Protein AF-A0A662X8X8-F1 (afdb_monomer_lite)

Radius of gyration: 19.02 Å; chains: 1; bounding box: 46×36×61 Å

Sequence (188 aa):
MVPRMSYLVSQTRDVVEYFRDAAPPMSAFQGSSIWFEANGRPLQWHLPFGLLRDLLCGYGPEADADLPWALTVHFRGFPSDVLLPCDNEMSVESYFMHSLKQATFLRMGSTKVVMALPEAQQTQIWTSITQSTCILASSSYREATRELQLDGGVDASALRHLPLRVHLDNVPAIQMPIAPLQDGASSK

Structure (mmCIF, N/CA/C/O backbone):
data_AF-A0A662X8X8-F1
#
_entry.id   AF-A0A662X8X8-F1
#
loop_
_atom_site.group_PDB
_atom_site.id
_atom_site.type_symbol
_atom_site.label_atom_id
_atom_site.label_alt_id
_atom_site.label_comp_id
_atom_site.label_asym_id
_atom_site.label_entity_id
_atom_site.label_seq_id
_atom_site.pdbx_PDB_ins_code
_atom_site.Cartn_x
_atom_site.Cartn_y
_atom_site.Cartn_z
_atom_site.occupancy
_atom_site.B_iso_or_equiv
_atom_site.auth_seq_id
_atom_site.auth_comp_id
_atom_site.auth_asym_id
_atom_site.auth_atom_id
_atom_site.pdbx_PDB_model_num
ATOM 1 N N . MET A 1 1 ? -9.649 12.241 4.559 1.00 73.94 1 MET A N 1
ATOM 2 C CA . MET A 1 1 ? -9.680 11.552 3.245 1.00 73.94 1 MET A CA 1
ATOM 3 C C . MET A 1 1 ? -8.320 10.912 3.027 1.00 73.94 1 MET A C 1
ATOM 5 O O . MET A 1 1 ? -7.334 11.577 3.311 1.00 73.94 1 MET A O 1
ATOM 9 N N . VAL A 1 2 ? -8.258 9.655 2.577 1.00 79.12 2 VAL A N 1
ATOM 10 C CA . VAL A 1 2 ? -6.995 8.901 2.447 1.00 79.12 2 VAL A CA 1
ATOM 11 C C . VAL A 1 2 ? -6.620 8.740 0.964 1.00 79.12 2 VAL A C 1
ATOM 13 O O . VAL A 1 2 ? -7.481 8.330 0.179 1.00 79.12 2 VAL A O 1
ATOM 16 N N . PRO A 1 3 ? -5.377 9.054 0.548 1.00 82.81 3 PRO A N 1
ATOM 17 C CA . PRO A 1 3 ? -4.922 8.835 -0.824 1.00 82.81 3 PRO A CA 1
ATOM 18 C C . PRO A 1 3 ? -4.935 7.352 -1.224 1.00 82.81 3 PRO A C 1
ATOM 20 O O . PRO A 1 3 ? -4.504 6.482 -0.477 1.00 82.81 3 PRO A O 1
ATOM 23 N N . ARG A 1 4 ? -5.351 7.037 -2.455 1.00 84.38 4 ARG A N 1
ATOM 24 C CA . ARG A 1 4 ? -5.386 5.643 -2.945 1.00 84.38 4 ARG A CA 1
ATOM 25 C C . ARG A 1 4 ? -3.999 4.991 -3.045 1.00 84.38 4 ARG A C 1
ATOM 27 O O . ARG A 1 4 ? -3.895 3.775 -2.936 1.00 84.38 4 ARG A O 1
ATOM 34 N N . MET A 1 5 ? -2.951 5.785 -3.259 1.00 83.19 5 MET A N 1
ATOM 35 C CA . MET A 1 5 ? -1.566 5.308 -3.393 1.00 83.19 5 MET A CA 1
ATOM 36 C C . MET A 1 5 ? -0.789 5.293 -2.068 1.00 83.19 5 MET A C 1
ATOM 38 O O . MET A 1 5 ? 0.375 4.909 -2.067 1.00 83.19 5 MET A O 1
ATOM 42 N N . SER A 1 6 ? -1.401 5.700 -0.949 1.00 82.44 6 SER A N 1
ATOM 43 C CA . SER A 1 6 ? -0.760 5.619 0.367 1.00 82.44 6 SER A CA 1
ATOM 44 C C . SER A 1 6 ? -0.988 4.257 1.026 1.00 82.44 6 SER A C 1
ATOM 46 O O . SER A 1 6 ? -1.803 3.456 0.571 1.00 82.44 6 SER A O 1
ATOM 48 N N . TYR A 1 7 ? -0.293 4.013 2.133 1.00 83.38 7 TYR A N 1
ATOM 49 C CA . TYR A 1 7 ? -0.429 2.809 2.955 1.00 83.38 7 TYR A CA 1
ATOM 50 C C . TYR A 1 7 ? -1.274 3.084 4.205 1.00 83.38 7 TYR A C 1
ATOM 52 O O . TYR A 1 7 ? -1.421 4.232 4.613 1.00 83.38 7 TYR A O 1
ATOM 60 N N . LEU A 1 8 ? -1.806 2.040 4.846 1.00 80.19 8 LEU A N 1
ATOM 61 C CA . LEU A 1 8 ? -2.580 2.182 6.094 1.00 80.19 8 LEU A CA 1
ATOM 62 C C . LEU A 1 8 ? -1.759 2.798 7.234 1.00 80.19 8 LEU A C 1
ATOM 64 O O . LEU A 1 8 ? -2.269 3.575 8.044 1.00 80.19 8 LEU A O 1
ATOM 68 N N . VAL A 1 9 ? -0.466 2.479 7.274 1.00 76.06 9 VAL A N 1
ATOM 69 C CA . VAL A 1 9 ? 0.432 2.895 8.356 1.00 76.06 9 VAL A CA 1
ATOM 70 C C . VAL A 1 9 ? 0.625 4.409 8.392 1.00 76.06 9 VAL A C 1
ATOM 72 O O . VAL A 1 9 ? 0.709 4.972 9.480 1.00 76.06 9 VAL A O 1
ATOM 75 N N . SER A 1 10 ? 0.571 5.093 7.242 1.00 72.44 10 SER A N 1
ATOM 76 C CA . SER A 1 10 ? 0.734 6.553 7.199 1.00 72.44 10 SER A CA 1
ATOM 77 C C . SER A 1 10 ? -0.371 7.305 7.943 1.00 72.44 10 SER A C 1
ATOM 79 O O . SER A 1 10 ? -0.137 8.402 8.431 1.00 72.44 10 SER A O 1
ATOM 81 N N . GLN A 1 11 ? -1.558 6.705 8.065 1.00 73.56 11 GLN A N 1
ATOM 82 C CA . GLN A 1 11 ? -2.708 7.282 8.769 1.00 73.56 11 GLN A CA 1
ATOM 83 C C . GLN A 1 11 ? -2.882 6.708 10.179 1.00 73.56 11 GLN A C 1
ATOM 85 O O . GLN A 1 11 ? -3.713 7.179 10.953 1.00 73.56 11 GLN A O 1
ATOM 90 N N . THR A 1 12 ? -2.109 5.677 10.535 1.00 76.31 12 THR A N 1
ATOM 91 C CA . THR A 1 12 ? -2.291 4.959 11.802 1.00 76.31 12 THR A CA 1
ATOM 92 C C . THR A 1 12 ? -1.990 5.860 12.995 1.00 76.31 12 THR A C 1
ATOM 94 O O . THR A 1 12 ? -2.721 5.807 13.975 1.00 76.31 12 THR A O 1
ATOM 97 N N . ARG A 1 13 ? -0.987 6.745 12.911 1.00 75.94 13 ARG A N 1
ATOM 98 C CA . ARG A 1 13 ? -0.652 7.677 14.000 1.00 75.94 13 ARG A CA 1
ATOM 99 C C . ARG A 1 13 ? -1.829 8.584 14.373 1.00 75.94 13 ARG A C 1
ATOM 101 O O . ARG A 1 13 ? -2.162 8.680 15.552 1.00 75.94 13 ARG A O 1
ATOM 108 N N . ASP A 1 14 ? -2.464 9.197 13.380 1.00 78.94 14 ASP A N 1
ATOM 109 C CA . ASP A 1 14 ? -3.565 10.142 13.594 1.00 78.94 14 ASP A CA 1
ATOM 110 C C . ASP A 1 14 ? -4.811 9.425 14.133 1.00 78.94 14 ASP A C 1
ATOM 112 O O . ASP A 1 14 ? -5.472 9.909 15.051 1.00 78.94 14 ASP A O 1
ATOM 116 N N . VAL A 1 15 ? -5.094 8.220 13.622 1.00 80.56 15 VAL A N 1
ATOM 117 C CA . VAL A 1 15 ? -6.179 7.359 14.120 1.00 80.56 15 VAL A CA 1
ATOM 118 C C . VAL A 1 15 ? -5.938 6.965 15.577 1.00 80.56 15 VAL A C 1
ATOM 120 O O . VAL A 1 15 ? -6.841 7.024 16.409 1.00 80.56 15 VAL A O 1
ATOM 123 N N . VAL A 1 16 ? -4.710 6.581 15.904 1.00 78.81 16 VAL A N 1
ATOM 124 C CA . VAL A 1 16 ? -4.312 6.196 17.256 1.00 78.81 16 VAL A CA 1
ATOM 125 C C . VAL A 1 16 ? -4.427 7.354 18.235 1.00 78.81 16 VAL A C 1
ATOM 127 O O . VAL A 1 16 ? -4.900 7.171 19.354 1.00 78.81 16 VAL A O 1
ATOM 130 N N . GLU A 1 17 ? -4.004 8.545 17.821 1.00 82.25 17 GLU A N 1
ATOM 131 C CA . GLU A 1 17 ? -4.148 9.758 18.613 1.00 82.25 17 GLU A CA 1
ATOM 132 C C . GLU A 1 17 ? -5.618 10.111 18.848 1.00 82.25 17 GLU A C 1
ATOM 134 O O . GLU A 1 17 ? -5.989 10.402 19.982 1.00 82.25 17 GLU A O 1
ATOM 139 N N . TYR A 1 18 ? -6.465 9.993 17.823 1.00 85.50 18 TYR A N 1
ATOM 140 C CA . TYR A 1 18 ? -7.903 10.227 17.941 1.00 85.50 18 TYR A CA 1
ATOM 141 C C . TYR A 1 18 ? -8.581 9.276 18.938 1.00 85.50 18 TYR A C 1
ATOM 143 O O . TYR A 1 18 ? -9.410 9.696 19.742 1.00 85.50 18 TYR A O 1
ATOM 151 N N . PHE A 1 19 ? -8.209 7.994 18.925 1.00 84.38 19 PHE A N 1
ATOM 152 C CA . PHE A 1 19 ? -8.777 6.993 19.829 1.00 84.38 19 PHE A CA 1
ATOM 153 C C . PHE A 1 19 ? -8.047 6.879 21.171 1.00 84.38 19 PHE A C 1
ATOM 155 O O . PHE A 1 19 ? -8.421 6.027 21.971 1.00 84.38 19 PHE A O 1
ATOM 162 N N . ARG A 1 20 ? -7.046 7.721 21.463 1.00 80.00 20 ARG A N 1
ATOM 163 C CA . ARG A 1 20 ? -6.208 7.612 22.673 1.00 80.00 20 ARG A CA 1
ATOM 164 C C . ARG A 1 20 ? -7.020 7.539 23.970 1.00 80.00 20 ARG A C 1
ATOM 166 O O . ARG A 1 20 ? -6.674 6.749 24.842 1.00 80.00 20 ARG A O 1
ATOM 173 N N . ASP A 1 21 ? -8.088 8.326 24.077 1.00 82.06 21 ASP A N 1
ATOM 174 C CA . ASP A 1 21 ? -8.904 8.427 25.297 1.00 82.06 21 ASP A CA 1
ATOM 175 C C . ASP A 1 21 ? -9.948 7.303 25.423 1.00 82.06 21 ASP A C 1
ATOM 177 O O . ASP A 1 21 ? -10.445 7.027 26.514 1.00 82.06 21 ASP A O 1
ATOM 181 N N . ALA A 1 22 ? -10.283 6.644 24.310 1.00 81.38 22 ALA A N 1
ATOM 182 C CA . ALA A 1 22 ? -11.274 5.568 24.245 1.00 81.38 22 ALA A CA 1
ATOM 183 C C . ALA A 1 22 ? -10.639 4.169 24.135 1.00 81.38 22 ALA A C 1
ATOM 185 O O . ALA A 1 22 ? -11.278 3.162 24.448 1.00 81.38 22 ALA A O 1
ATOM 186 N N . ALA A 1 23 ? -9.392 4.091 23.672 1.00 76.00 23 ALA A N 1
ATOM 187 C CA . ALA A 1 23 ? -8.651 2.856 23.502 1.00 76.00 23 ALA A CA 1
ATOM 188 C C . ALA A 1 23 ? -7.987 2.422 24.821 1.00 76.00 23 ALA A C 1
ATOM 190 O O . ALA A 1 23 ? -7.606 3.256 25.645 1.00 76.00 23 ALA A O 1
ATOM 191 N N . PRO A 1 24 ? -7.791 1.108 25.035 1.00 70.38 24 PRO A N 1
ATOM 192 C CA . PRO A 1 24 ? -6.976 0.625 26.141 1.00 70.38 24 PRO A CA 1
ATOM 193 C C . PRO A 1 24 ? -5.566 1.240 26.092 1.00 70.38 24 PRO A C 1
ATOM 195 O O . PRO A 1 24 ? -5.035 1.430 24.995 1.00 70.38 24 PRO A O 1
ATOM 198 N N . PRO A 1 25 ? -4.916 1.497 27.243 1.00 65.56 25 PRO A N 1
ATOM 199 C CA . PRO A 1 25 ? -3.568 2.056 27.266 1.00 65.56 25 PRO A CA 1
ATOM 200 C C . PRO A 1 25 ? -2.600 1.156 26.484 1.00 65.56 25 PRO A C 1
ATOM 202 O O . PRO A 1 25 ? -2.278 0.053 26.922 1.00 65.56 25 PRO A O 1
ATOM 205 N N . MET A 1 26 ? -2.136 1.624 25.318 1.00 60.16 26 MET A N 1
ATOM 206 C CA . MET A 1 26 ? -1.251 0.859 24.420 1.00 60.16 26 MET A CA 1
ATOM 207 C C . MET A 1 26 ? 0.072 0.462 25.081 1.00 60.16 26 MET A C 1
ATOM 209 O O . MET A 1 26 ? 0.638 -0.574 24.753 1.00 60.16 26 MET A O 1
ATOM 213 N N . SER A 1 27 ? 0.554 1.252 26.045 1.00 53.38 27 SER A N 1
ATOM 214 C CA . SER A 1 27 ? 1.772 0.961 26.810 1.00 53.38 27 SER A CA 1
ATOM 215 C C . SER A 1 27 ? 1.648 -0.261 27.726 1.00 53.38 27 SER A C 1
ATOM 217 O O . SER A 1 27 ? 2.666 -0.801 28.150 1.00 53.38 27 SER A O 1
ATOM 219 N N . ALA A 1 28 ? 0.426 -0.713 28.029 1.00 44.50 28 ALA A N 1
ATOM 220 C CA . ALA A 1 28 ? 0.186 -1.870 28.888 1.00 44.50 28 ALA A CA 1
ATOM 221 C C . ALA A 1 28 ? 0.270 -3.214 28.140 1.00 44.50 28 ALA A C 1
ATOM 223 O O . ALA A 1 28 ? 0.264 -4.265 28.778 1.00 44.50 28 ALA A O 1
ATOM 224 N N . PHE A 1 29 ? 0.353 -3.201 26.807 1.00 45.75 29 PHE A N 1
ATOM 225 C CA . PHE A 1 29 ? 0.296 -4.405 25.985 1.00 45.75 29 PHE A CA 1
ATOM 226 C C . PHE A 1 29 ? 1.535 -4.496 25.089 1.00 45.75 29 PHE A C 1
ATOM 228 O O . PHE A 1 29 ? 1.553 -4.038 23.948 1.00 45.75 29 PHE A O 1
ATOM 235 N N . GLN A 1 30 ? 2.593 -5.124 25.607 1.00 41.03 30 GLN A N 1
ATOM 236 C CA . GLN A 1 30 ? 3.688 -5.612 24.767 1.00 41.03 30 GLN A CA 1
ATOM 237 C C . GLN A 1 30 ? 3.097 -6.549 23.698 1.00 41.03 30 GLN A C 1
ATOM 239 O O . GLN A 1 30 ? 2.604 -7.625 24.026 1.00 41.03 30 GLN A O 1
ATOM 244 N N . GLY A 1 31 ? 3.103 -6.123 22.432 1.00 48.97 31 GLY A N 1
ATOM 245 C CA . GLY A 1 31 ? 2.632 -6.932 21.301 1.00 48.97 31 GLY A CA 1
ATOM 246 C C . GLY A 1 31 ? 1.185 -6.706 20.840 1.00 48.97 31 GLY A C 1
ATOM 247 O O . GLY A 1 31 ? 0.715 -7.457 19.988 1.00 48.97 31 GLY A O 1
ATOM 248 N N . SER A 1 32 ? 0.458 -5.692 21.329 1.00 53.12 32 SER A N 1
ATOM 249 C CA . SER A 1 32 ? -0.804 -5.287 20.685 1.00 53.12 32 SER A CA 1
ATOM 250 C C . SER A 1 32 ? -0.520 -4.460 19.430 1.00 53.12 32 SER A C 1
ATOM 252 O O . SER A 1 32 ? -0.488 -3.230 19.473 1.00 53.12 32 SER A O 1
ATOM 254 N N . SER A 1 33 ? -0.288 -5.135 18.307 1.00 72.81 33 SER A N 1
ATOM 255 C CA . SER A 1 33 ? -0.246 -4.483 17.001 1.00 72.81 33 SER A CA 1
ATOM 256 C C . SER A 1 33 ? -1.660 -4.049 16.620 1.00 72.81 33 SER A C 1
ATOM 258 O O . SER A 1 33 ? -2.588 -4.859 16.583 1.00 72.81 33 SER A O 1
ATOM 260 N N . ILE A 1 34 ? -1.832 -2.754 16.372 1.00 81.88 34 ILE A N 1
ATOM 261 C CA . ILE A 1 34 ? -3.089 -2.201 15.868 1.00 81.88 34 ILE A CA 1
ATOM 262 C C . ILE A 1 34 ? -3.325 -2.746 14.471 1.00 81.88 34 ILE A C 1
ATOM 264 O O . ILE A 1 34 ? -2.402 -2.810 13.657 1.00 81.88 34 ILE A O 1
ATOM 268 N N . TRP A 1 35 ? -4.562 -3.133 14.195 1.00 87.31 35 TRP A N 1
ATOM 269 C CA . TRP A 1 35 ? -4.951 -3.619 12.883 1.00 87.31 35 TRP A CA 1
ATOM 270 C C . TRP A 1 35 ? -6.325 -3.089 12.490 1.00 87.31 35 TRP A C 1
ATOM 272 O O . TRP A 1 35 ? -7.096 -2.605 13.321 1.00 87.31 35 TRP A O 1
ATOM 282 N N . PHE A 1 36 ? -6.594 -3.138 11.192 1.00 89.25 36 PHE A N 1
ATOM 283 C CA . PHE A 1 36 ? -7.805 -2.597 10.595 1.00 89.25 36 PHE A CA 1
ATOM 284 C C . PHE A 1 36 ? -8.610 -3.726 9.970 1.00 89.25 36 PHE A C 1
ATOM 286 O O . PHE A 1 36 ? -8.038 -4.628 9.360 1.00 89.25 36 PHE A O 1
ATOM 293 N N . GLU A 1 37 ? -9.924 -3.644 10.087 1.00 90.88 37 GLU A N 1
ATOM 294 C CA . GLU A 1 37 ? -10.875 -4.578 9.501 1.00 90.88 37 GLU A CA 1
ATOM 295 C C . GLU A 1 37 ? -11.848 -3.821 8.596 1.00 90.88 37 GLU A C 1
ATOM 297 O O . GLU A 1 37 ? -12.253 -2.698 8.906 1.00 90.88 37 GLU A O 1
ATOM 302 N N . ALA A 1 38 ? -12.252 -4.446 7.493 1.00 89.94 38 ALA A N 1
ATOM 303 C CA . ALA A 1 38 ? -13.422 -4.032 6.732 1.00 89.94 38 ALA A CA 1
ATOM 304 C C . ALA A 1 38 ? -14.257 -5.265 6.378 1.00 89.94 38 ALA A C 1
ATOM 306 O O . ALA A 1 38 ? -13.721 -6.247 5.863 1.00 89.94 38 ALA A O 1
ATOM 307 N N . ASN A 1 39 ? -15.566 -5.218 6.639 1.00 85.62 39 ASN A N 1
ATOM 308 C CA . ASN A 1 39 ? -16.508 -6.301 6.331 1.00 85.62 39 ASN A CA 1
ATOM 309 C C . ASN A 1 39 ? -16.051 -7.687 6.845 1.00 85.62 39 ASN A C 1
ATOM 311 O O . ASN A 1 39 ? -16.126 -8.677 6.114 1.00 85.62 39 ASN A O 1
ATOM 315 N N . GLY A 1 40 ? -15.533 -7.773 8.078 1.00 85.94 40 GLY A N 1
ATOM 316 C CA . GLY A 1 40 ? -15.056 -9.036 8.654 1.00 85.94 40 GLY A CA 1
ATOM 317 C C . GLY A 1 40 ? -13.679 -9.488 8.162 1.00 85.94 40 GLY A C 1
ATOM 318 O O . GLY A 1 40 ? -13.264 -10.604 8.474 1.00 85.94 40 GLY A O 1
ATOM 319 N N . ARG A 1 41 ? -12.975 -8.680 7.355 1.00 88.12 41 ARG A N 1
ATOM 320 C CA . ARG A 1 41 ? -11.681 -9.041 6.759 1.00 88.12 41 ARG A CA 1
ATOM 321 C C . ARG A 1 41 ? -10.545 -8.152 7.279 1.00 88.12 41 ARG A C 1
ATOM 323 O O . ARG A 1 41 ? -10.620 -6.931 7.118 1.00 88.12 41 ARG A O 1
ATOM 330 N N . PRO A 1 42 ? -9.469 -8.740 7.837 1.00 90.62 42 PRO A N 1
ATOM 331 C CA . PRO A 1 42 ? -8.276 -7.997 8.230 1.00 90.62 42 PRO A CA 1
ATOM 332 C C . PRO A 1 42 ? -7.566 -7.369 7.024 1.00 90.62 42 PRO A C 1
ATOM 334 O O . PRO A 1 42 ? -7.322 -8.029 6.012 1.00 90.62 42 PRO A O 1
ATOM 337 N N . LEU A 1 43 ? -7.200 -6.093 7.135 1.00 89.81 43 LEU A N 1
ATOM 338 C CA . LEU A 1 43 ? -6.534 -5.348 6.073 1.00 89.81 43 LEU A CA 1
ATOM 339 C C . LEU A 1 43 ? -5.014 -5.521 6.109 1.00 89.81 43 LEU A C 1
ATOM 341 O O . LEU A 1 43 ? -4.360 -5.339 7.137 1.00 89.81 43 LEU A O 1
ATOM 345 N N . GLN A 1 44 ? -4.435 -5.799 4.944 1.00 89.50 44 GLN A N 1
ATOM 346 C CA . GLN A 1 44 ? -2.996 -5.989 4.783 1.00 89.50 44 GLN A CA 1
ATOM 347 C C . GLN A 1 44 ? -2.273 -4.641 4.661 1.00 89.50 44 GLN A C 1
ATOM 349 O O . GLN A 1 44 ? -2.347 -3.976 3.630 1.00 89.50 44 GLN A O 1
ATOM 354 N N . TRP A 1 45 ? -1.525 -4.248 5.695 1.00 87.00 45 TRP A N 1
ATOM 355 C CA . TRP A 1 45 ? -0.849 -2.940 5.772 1.00 87.00 45 TRP A CA 1
ATOM 356 C C . TRP A 1 45 ? 0.168 -2.669 4.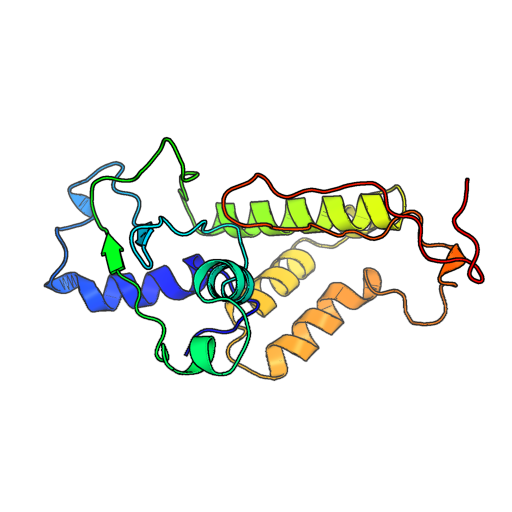654 1.00 87.00 45 TRP A C 1
ATOM 358 O O . TRP A 1 45 ? 0.451 -1.511 4.352 1.00 87.00 45 TRP A O 1
ATOM 368 N N . HIS A 1 46 ? 0.718 -3.724 4.052 1.00 86.88 46 HIS A N 1
ATOM 369 C CA . HIS A 1 46 ? 1.752 -3.652 3.021 1.00 86.88 46 HIS A CA 1
ATOM 370 C C . HIS A 1 46 ? 1.184 -3.433 1.608 1.00 86.88 46 HIS A C 1
ATOM 372 O O . HIS A 1 46 ? 1.947 -3.321 0.647 1.00 86.88 46 HIS A O 1
ATOM 378 N N . LEU A 1 47 ? -0.144 -3.378 1.464 1.00 89.00 47 LEU A N 1
ATOM 379 C CA . LEU A 1 47 ? -0.821 -3.067 0.208 1.00 89.00 47 LEU A CA 1
ATOM 380 C C . LEU A 1 47 ? -1.277 -1.596 0.178 1.00 89.00 47 LEU A C 1
ATOM 382 O O . LEU A 1 47 ? -1.645 -1.046 1.220 1.00 89.00 47 LEU A O 1
ATOM 386 N N . PRO A 1 48 ? -1.290 -0.946 -1.003 1.00 88.94 48 PRO A N 1
ATOM 387 C CA . PRO A 1 48 ? -1.842 0.398 -1.142 1.00 88.94 48 PRO A CA 1
ATOM 388 C C . PRO A 1 48 ? -3.324 0.453 -0.755 1.00 88.94 48 PRO A C 1
ATOM 390 O O . PRO A 1 48 ? -4.101 -0.447 -1.078 1.00 88.94 48 PRO A O 1
ATOM 393 N N . PHE A 1 49 ? -3.742 1.552 -0.132 1.00 88.06 49 PHE A N 1
ATOM 394 C CA . PHE A 1 49 ? -5.098 1.749 0.381 1.00 88.06 49 PHE A CA 1
ATOM 395 C C . PHE A 1 49 ? -6.177 1.607 -0.702 1.00 88.06 49 PHE A C 1
ATOM 397 O O . PHE A 1 49 ? -7.221 1.000 -0.480 1.00 88.06 49 PHE A O 1
ATOM 404 N N . GLY A 1 50 ? -5.916 2.129 -1.903 1.00 87.81 50 GLY A N 1
ATOM 405 C CA . GLY A 1 50 ? -6.825 2.016 -3.041 1.00 87.81 50 GLY A CA 1
ATOM 406 C C . GLY A 1 50 ? -6.983 0.582 -3.535 1.00 87.81 50 GLY A C 1
ATOM 407 O O . GLY A 1 50 ? -8.089 0.198 -3.889 1.00 87.81 50 GLY A O 1
ATOM 408 N N . LEU A 1 51 ? -5.910 -0.216 -3.502 1.00 89.19 51 LEU A N 1
ATOM 409 C CA . LEU A 1 51 ? -5.971 -1.633 -3.861 1.00 89.19 51 LEU A CA 1
ATOM 410 C C . LEU A 1 51 ? -6.802 -2.416 -2.839 1.00 89.19 51 LEU A C 1
ATOM 412 O O . LEU A 1 51 ? -7.639 -3.220 -3.229 1.00 89.19 51 LEU A O 1
ATOM 416 N N . LEU A 1 52 ? -6.608 -2.153 -1.542 1.00 89.88 52 LEU A N 1
ATOM 417 C CA . LEU A 1 52 ? -7.413 -2.767 -0.483 1.00 89.88 52 LEU A CA 1
ATOM 418 C C . LEU A 1 52 ? -8.905 -2.452 -0.651 1.00 89.88 52 LEU A C 1
ATOM 420 O O . LEU A 1 52 ? -9.728 -3.358 -0.547 1.00 89.88 52 LEU A O 1
ATOM 424 N N . ARG A 1 53 ? -9.249 -1.192 -0.955 1.00 87.81 53 ARG A N 1
ATOM 425 C CA . ARG A 1 53 ? -10.639 -0.801 -1.219 1.00 87.81 53 ARG A CA 1
ATOM 426 C C . ARG A 1 53 ? -11.199 -1.513 -2.448 1.00 87.81 53 ARG A C 1
ATOM 428 O O . ARG A 1 53 ? -12.278 -2.082 -2.355 1.00 87.81 53 ARG A O 1
ATOM 435 N N . ASP A 1 54 ? -10.486 -1.507 -3.572 1.00 87.75 54 ASP A N 1
ATOM 436 C CA . ASP A 1 54 ? -10.977 -2.132 -4.808 1.00 87.75 54 ASP A CA 1
ATOM 437 C C . ASP A 1 54 ? -11.187 -3.644 -4.648 1.00 87.75 54 ASP A C 1
ATOM 439 O O . ASP A 1 54 ? -12.158 -4.189 -5.166 1.00 87.75 54 ASP A O 1
ATOM 443 N N . LEU A 1 55 ? -10.309 -4.321 -3.900 1.00 87.38 55 LEU A N 1
ATOM 444 C CA . LEU A 1 55 ? -10.434 -5.755 -3.625 1.00 87.38 55 LEU A CA 1
ATOM 445 C C . LEU A 1 55 ? -11.641 -6.098 -2.745 1.00 87.38 55 LEU A C 1
ATOM 447 O O . LEU A 1 55 ? -12.179 -7.196 -2.857 1.00 87.38 55 LEU A O 1
ATOM 451 N N . LEU A 1 56 ? -12.043 -5.197 -1.846 1.00 84.81 56 LEU A N 1
ATOM 452 C CA . LEU A 1 56 ? -13.073 -5.470 -0.838 1.00 84.81 56 LEU A CA 1
ATOM 453 C C . LEU A 1 56 ? -14.448 -4.906 -1.191 1.00 84.81 56 LEU A C 1
ATOM 455 O O . LEU A 1 56 ? -15.454 -5.505 -0.819 1.00 84.81 56 LEU A O 1
ATOM 459 N N . CYS A 1 57 ? -14.494 -3.775 -1.888 1.00 80.44 57 CYS A N 1
ATOM 460 C CA . CYS A 1 57 ? -15.728 -3.100 -2.290 1.00 80.44 57 CYS A CA 1
ATOM 461 C C . CYS A 1 57 ? -16.064 -3.321 -3.775 1.00 80.44 57 CYS A C 1
ATOM 463 O O . CYS A 1 57 ? -17.168 -2.998 -4.200 1.00 80.44 57 CYS A O 1
ATOM 465 N N . GLY A 1 58 ? -15.139 -3.868 -4.570 1.00 72.75 58 GLY A N 1
ATOM 466 C CA . GLY A 1 58 ? -15.331 -4.066 -6.005 1.00 72.75 58 GLY A CA 1
ATOM 467 C C . GLY A 1 58 ? -15.288 -2.766 -6.817 1.00 72.75 58 GLY A C 1
ATOM 468 O O . GLY A 1 58 ? -14.781 -1.735 -6.373 1.00 72.75 58 GLY A O 1
ATOM 469 N N . TYR A 1 59 ? -15.811 -2.829 -8.045 1.00 65.75 59 TYR A N 1
ATOM 470 C CA . TYR A 1 59 ? -15.873 -1.714 -8.995 1.00 65.75 59 TYR A CA 1
ATOM 471 C C . TYR A 1 59 ? -17.311 -1.497 -9.475 1.00 65.75 59 TYR A C 1
ATOM 473 O O . TYR A 1 59 ? -18.014 -2.459 -9.777 1.00 65.75 59 TYR A O 1
ATOM 481 N N . GLY A 1 60 ? -17.725 -0.235 -9.607 1.00 65.75 60 GLY A N 1
ATOM 482 C CA . GLY A 1 60 ? -19.025 0.149 -10.161 1.00 65.75 60 GLY A CA 1
ATOM 483 C C . GLY A 1 60 ? -19.846 1.047 -9.228 1.00 65.75 60 GLY A C 1
ATOM 484 O O . GLY A 1 60 ? -19.389 1.389 -8.140 1.00 65.75 60 GLY A O 1
ATOM 485 N N . PRO A 1 61 ? -21.066 1.437 -9.641 1.00 60.69 61 PRO A N 1
ATOM 486 C CA . PRO A 1 61 ? -21.917 2.359 -8.883 1.00 60.69 61 PRO A CA 1
ATOM 487 C C . PRO A 1 61 ? -22.327 1.828 -7.499 1.00 60.69 61 PRO A C 1
ATOM 489 O O . PRO A 1 61 ? -22.593 2.621 -6.602 1.00 60.69 61 PRO A O 1
ATOM 492 N N . GLU A 1 62 ? -22.332 0.507 -7.298 1.00 62.78 62 GLU A N 1
ATOM 493 C CA . GLU A 1 62 ? -22.595 -0.111 -5.991 1.00 62.78 62 GLU A CA 1
ATOM 494 C C . GLU A 1 62 ? -21.412 0.058 -5.016 1.00 62.78 62 GLU A C 1
ATOM 496 O O . GLU A 1 62 ? -21.627 0.253 -3.825 1.00 62.78 62 GLU A O 1
ATOM 501 N N . ALA A 1 63 ? -20.168 0.110 -5.512 1.00 65.06 63 ALA A N 1
ATOM 502 C CA . ALA A 1 63 ? -18.964 0.306 -4.691 1.00 65.06 63 ALA A CA 1
ATOM 503 C C . ALA A 1 63 ? -18.806 1.748 -4.162 1.00 65.06 63 ALA A C 1
ATOM 505 O O . ALA A 1 63 ? -18.065 2.001 -3.203 1.00 65.06 63 ALA A O 1
ATOM 506 N N . ASP A 1 64 ? -19.476 2.707 -4.807 1.00 65.44 64 ASP A N 1
ATOM 507 C CA . ASP A 1 64 ? -19.534 4.105 -4.369 1.00 65.44 64 ASP A CA 1
ATOM 508 C C . ASP A 1 64 ? -20.732 4.390 -3.452 1.00 65.44 64 ASP A C 1
ATOM 510 O O . ASP A 1 64 ? -20.719 5.400 -2.748 1.00 65.44 64 ASP A O 1
ATOM 514 N N . ALA A 1 65 ? -21.724 3.491 -3.391 1.00 64.62 65 ALA A N 1
ATOM 515 C CA . ALA A 1 65 ? -22.808 3.570 -2.411 1.00 64.62 65 ALA A CA 1
ATOM 516 C C . ALA A 1 65 ? -22.307 3.336 -0.970 1.00 64.62 65 ALA A C 1
ATOM 518 O O . ALA A 1 65 ? -22.868 3.896 -0.031 1.00 64.62 65 ALA A O 1
ATOM 519 N N . ASP A 1 66 ? -21.204 2.597 -0.812 1.00 70.81 66 ASP A N 1
ATOM 520 C CA . ASP A 1 66 ? -20.555 2.276 0.470 1.00 70.81 66 ASP A CA 1
ATOM 521 C C . ASP A 1 66 ? -19.536 3.337 0.937 1.00 70.81 66 ASP A C 1
ATOM 523 O O . ASP A 1 66 ? -18.664 3.078 1.773 1.00 70.81 66 ASP A O 1
ATOM 527 N N . LEU A 1 67 ? -19.609 4.557 0.393 1.00 82.25 67 LEU A N 1
ATOM 528 C CA . LEU A 1 67 ? -18.820 5.686 0.877 1.00 82.25 67 LEU A CA 1
ATOM 529 C C . LEU A 1 67 ? -19.551 6.447 2.000 1.00 82.25 67 LEU A C 1
ATOM 531 O O . LEU A 1 67 ? -20.731 6.766 1.859 1.00 82.25 67 LEU A O 1
ATOM 535 N N . PRO A 1 68 ? -18.847 6.845 3.079 1.00 86.31 68 PRO A N 1
ATOM 536 C CA . PRO A 1 68 ? -17.418 6.640 3.333 1.00 86.31 68 PRO A CA 1
ATOM 537 C C . PRO A 1 68 ? -17.084 5.185 3.698 1.00 86.31 68 PRO A C 1
ATOM 539 O O . PRO A 1 68 ? -17.814 4.555 4.455 1.00 86.31 68 PRO A O 1
ATOM 542 N N . TRP A 1 69 ? -15.942 4.685 3.203 1.00 86.62 69 TRP A N 1
ATOM 543 C CA . TRP A 1 69 ? -15.499 3.313 3.473 1.00 86.62 69 TRP A CA 1
ATOM 544 C C . TRP A 1 69 ? -15.332 3.090 4.982 1.00 86.62 69 TRP A C 1
ATOM 546 O O . TRP A 1 69 ? -14.448 3.681 5.610 1.00 86.62 69 TRP A O 1
ATOM 556 N N . ALA A 1 70 ? -16.208 2.267 5.558 1.00 88.06 70 ALA A N 1
ATOM 557 C CA . ALA A 1 70 ? -16.240 1.996 6.986 1.00 88.06 70 ALA A CA 1
ATOM 558 C C . ALA A 1 70 ? -15.121 1.022 7.377 1.00 88.06 70 ALA A C 1
ATOM 560 O O . ALA A 1 70 ? -15.102 -0.129 6.942 1.00 88.06 70 ALA A O 1
ATOM 561 N N . LEU A 1 71 ? -14.199 1.496 8.216 1.00 89.50 71 LEU A N 1
ATOM 562 C CA . LEU A 1 71 ? -13.102 0.706 8.767 1.00 89.50 71 LEU A CA 1
ATOM 563 C C . LEU A 1 71 ? -13.283 0.538 10.271 1.00 89.50 71 LEU A C 1
ATOM 565 O O . LEU A 1 71 ? -13.549 1.510 10.981 1.00 89.50 71 LEU A O 1
ATOM 569 N N . THR A 1 72 ? -13.077 -0.677 10.765 1.00 90.12 72 THR A N 1
ATOM 570 C CA . THR A 1 72 ? -13.019 -0.962 12.198 1.00 90.12 72 THR A CA 1
ATOM 571 C C . THR A 1 72 ? -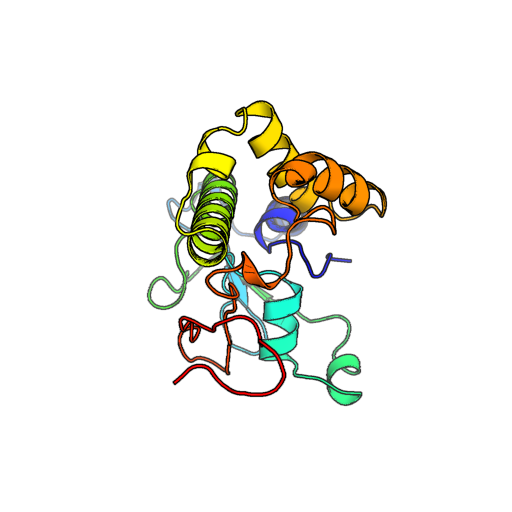11.563 -1.030 12.637 1.00 90.12 72 THR A C 1
ATOM 573 O O . THR A 1 72 ? -10.734 -1.680 12.003 1.00 90.12 72 THR A O 1
ATOM 576 N N . VAL A 1 73 ? -11.233 -0.321 13.716 1.00 88.31 73 VAL A N 1
ATOM 577 C CA . VAL A 1 73 ? -9.884 -0.297 14.292 1.00 88.31 73 VAL A CA 1
ATOM 578 C C . VAL A 1 73 ? -9.857 -1.225 15.493 1.00 88.31 73 VAL A C 1
ATOM 580 O O . VAL A 1 73 ? -10.646 -1.072 16.426 1.00 88.31 73 VAL A O 1
ATOM 583 N N . HIS A 1 74 ? -8.925 -2.168 15.486 1.00 86.88 74 HIS A N 1
ATOM 584 C CA . HIS A 1 74 ? -8.767 -3.146 16.546 1.00 86.88 74 HIS A CA 1
ATOM 585 C C . HIS A 1 74 ? -7.453 -2.911 17.284 1.00 86.88 74 HIS A C 1
ATOM 587 O O . HIS A 1 74 ? -6.375 -2.848 16.695 1.00 86.88 74 HIS A O 1
ATOM 593 N N . PHE A 1 75 ? -7.552 -2.827 18.610 1.00 82.31 75 PHE A N 1
ATOM 594 C CA . PHE A 1 75 ? -6.410 -2.669 19.518 1.00 82.31 75 PHE A CA 1
ATOM 595 C C . PHE A 1 75 ? -6.006 -3.989 20.194 1.00 82.31 75 PHE A C 1
ATOM 597 O O . PHE A 1 75 ? -5.077 -4.024 20.995 1.00 82.31 75 PHE A O 1
ATOM 604 N N . ARG A 1 76 ? -6.740 -5.079 19.937 1.00 81.25 76 ARG A N 1
ATOM 605 C CA . ARG A 1 76 ? -6.540 -6.406 20.539 1.00 81.25 76 ARG A CA 1
ATOM 606 C C . ARG A 1 76 ? -6.811 -7.500 19.510 1.00 81.25 76 ARG A C 1
ATOM 608 O O . ARG A 1 76 ? -7.437 -7.241 18.485 1.00 81.25 76 ARG A O 1
ATOM 615 N N . GLY A 1 77 ? -6.365 -8.719 19.822 1.00 83.88 77 GLY A N 1
ATOM 616 C CA . GLY A 1 77 ? -6.630 -9.902 19.001 1.00 83.88 77 GLY A CA 1
ATOM 617 C C . GLY A 1 77 ? -6.013 -9.793 17.611 1.00 83.88 77 GLY A C 1
ATOM 618 O O . GLY A 1 77 ? -6.719 -9.965 16.627 1.00 83.88 77 GLY A O 1
ATOM 619 N N . PHE A 1 78 ? -4.727 -9.437 17.533 1.00 85.94 78 PHE A N 1
ATOM 620 C CA . PHE A 1 78 ? -4.031 -9.322 16.254 1.00 85.94 78 PHE A CA 1
ATOM 621 C C . PHE A 1 78 ? -4.013 -10.684 15.532 1.00 85.94 78 PHE A C 1
ATOM 623 O O . PHE A 1 78 ? -3.515 -11.653 16.115 1.00 85.94 78 PHE A O 1
ATOM 630 N N . PRO A 1 79 ? -4.533 -10.777 14.295 1.00 86.38 79 PRO A N 1
ATOM 631 C CA . PRO A 1 79 ? -4.591 -12.029 13.545 1.00 86.38 79 PRO A CA 1
ATOM 632 C C . PRO A 1 79 ? -3.221 -12.343 12.929 1.00 86.38 79 PRO A C 1
ATOM 634 O O . PRO A 1 79 ? -2.962 -12.046 11.764 1.00 86.38 79 PRO A O 1
ATOM 637 N N . SER A 1 80 ? -2.312 -12.908 13.727 1.00 84.81 80 SER A N 1
ATOM 638 C CA . SER A 1 80 ? -0.930 -13.226 13.323 1.00 84.81 80 SER A CA 1
ATOM 639 C C . SER A 1 80 ? -0.808 -14.363 12.303 1.00 84.81 80 SER A C 1
ATOM 641 O O . SER A 1 80 ? 0.261 -14.574 11.736 1.00 84.81 80 SER A O 1
ATOM 643 N N . ASP A 1 81 ? -1.891 -15.097 12.075 1.00 84.44 81 ASP A N 1
ATOM 644 C CA . ASP A 1 81 ? -2.028 -16.145 11.069 1.00 84.44 81 ASP A CA 1
ATOM 645 C C . ASP A 1 81 ? -2.255 -15.586 9.656 1.00 84.44 81 ASP A C 1
ATOM 647 O O . ASP A 1 81 ? -1.835 -16.204 8.678 1.00 84.44 81 ASP A O 1
ATOM 651 N N . VAL A 1 82 ? -2.884 -14.409 9.545 1.00 84.12 82 VAL A N 1
ATOM 652 C CA . VAL A 1 82 ? -3.233 -13.776 8.260 1.00 84.12 82 VAL A CA 1
ATOM 653 C C . VAL A 1 82 ? -2.459 -12.479 8.017 1.00 84.12 82 VAL A C 1
ATOM 655 O O . VAL A 1 82 ? -2.132 -12.159 6.872 1.00 84.12 82 VAL A O 1
ATOM 658 N N . LEU A 1 83 ? -2.157 -11.716 9.069 1.00 84.94 83 LEU A N 1
ATOM 659 C CA . LEU A 1 83 ? -1.466 -10.436 8.968 1.00 84.94 83 LEU A CA 1
ATOM 660 C C . LEU A 1 83 ? -0.007 -10.534 9.401 1.00 84.94 83 LEU A C 1
ATOM 662 O O . LEU A 1 83 ? 0.340 -11.056 10.458 1.00 84.94 83 LEU A O 1
ATOM 666 N N . LEU A 1 84 ? 0.850 -9.917 8.590 1.00 83.25 84 LEU A N 1
ATOM 667 C CA . LEU A 1 84 ? 2.230 -9.651 8.965 1.00 83.25 84 LEU A CA 1
ATOM 668 C C . LEU A 1 84 ? 2.249 -8.628 10.112 1.00 83.25 84 LEU A C 1
ATOM 670 O O . LEU A 1 84 ? 1.545 -7.621 10.011 1.00 83.25 84 LEU A O 1
ATOM 674 N N . PRO A 1 85 ? 3.054 -8.814 11.168 1.00 77.06 85 PRO A N 1
ATOM 675 C CA . PRO A 1 85 ? 3.277 -7.769 12.160 1.00 77.06 85 PRO A CA 1
ATOM 676 C C . PRO A 1 85 ? 3.865 -6.515 11.502 1.00 77.06 85 PRO A C 1
ATOM 678 O O . PRO A 1 85 ? 4.723 -6.607 10.624 1.00 77.06 85 PRO A O 1
ATOM 681 N N . CYS A 1 86 ? 3.388 -5.340 11.909 1.00 72.38 86 CYS A N 1
ATOM 682 C CA . CYS A 1 86 ? 3.986 -4.060 11.540 1.00 72.38 86 CYS A CA 1
ATOM 683 C C . CYS A 1 86 ? 4.616 -3.454 12.795 1.00 72.38 86 CYS A C 1
ATOM 685 O O . CYS A 1 86 ? 3.942 -2.767 13.562 1.00 72.38 86 CYS A O 1
ATOM 687 N N . ASP A 1 87 ? 5.897 -3.746 13.016 1.00 66.69 87 ASP A N 1
ATOM 688 C CA . ASP A 1 87 ? 6.596 -3.373 14.252 1.00 66.69 87 ASP A CA 1
ATOM 689 C C . ASP A 1 87 ? 6.903 -1.870 14.323 1.00 66.69 87 ASP A C 1
ATOM 691 O O . ASP A 1 87 ? 6.955 -1.289 15.406 1.00 66.69 87 ASP A O 1
ATOM 695 N N . ASN A 1 88 ? 7.126 -1.228 13.171 1.00 69.06 88 ASN A N 1
ATOM 696 C CA . ASN A 1 88 ? 7.430 0.199 13.067 1.00 69.06 88 ASN A CA 1
ATOM 697 C C . ASN A 1 88 ? 7.225 0.728 11.635 1.00 69.06 88 ASN A C 1
ATOM 699 O O . ASN A 1 88 ? 7.159 -0.035 10.673 1.00 69.06 88 ASN A O 1
ATOM 703 N N . GLU A 1 89 ? 7.176 2.054 11.487 1.00 70.69 89 GLU A N 1
ATOM 704 C CA . GLU A 1 89 ? 7.040 2.731 10.187 1.00 70.69 89 GLU A CA 1
ATOM 705 C C . GLU A 1 89 ? 8.185 2.382 9.214 1.00 70.69 89 GLU A C 1
ATOM 707 O O . GLU A 1 89 ? 7.949 2.196 8.019 1.00 70.69 89 GLU A O 1
ATOM 712 N N . MET A 1 90 ? 9.401 2.168 9.733 1.00 76.62 90 MET A N 1
ATOM 713 C CA . MET A 1 90 ? 10.571 1.761 8.936 1.00 76.62 90 MET A CA 1
ATOM 714 C C . MET A 1 90 ? 10.375 0.405 8.241 1.00 76.62 90 MET A C 1
ATOM 716 O O . MET A 1 90 ? 10.964 0.152 7.188 1.00 76.62 90 MET A O 1
ATOM 720 N N . SER A 1 91 ? 9.537 -0.476 8.796 1.00 80.50 91 SER A N 1
ATOM 721 C CA . SER A 1 91 ? 9.205 -1.770 8.187 1.00 80.50 91 SER A CA 1
ATOM 722 C C . SER A 1 91 ? 8.405 -1.586 6.896 1.00 80.50 91 SER A C 1
ATOM 724 O O . SER A 1 91 ? 8.595 -2.330 5.933 1.00 80.50 91 SER A O 1
ATOM 726 N N . VAL A 1 92 ? 7.557 -0.555 6.839 1.00 80.38 92 VAL A N 1
ATOM 727 C CA . VAL A 1 92 ? 6.765 -0.218 5.649 1.00 80.38 92 VAL A CA 1
ATOM 728 C C . VAL A 1 92 ? 7.637 0.412 4.576 1.00 80.38 92 VAL A C 1
ATOM 730 O O . VAL A 1 92 ? 7.560 0.007 3.417 1.00 80.38 92 VAL A O 1
ATOM 733 N N . GLU A 1 93 ? 8.514 1.336 4.969 1.00 84.62 93 GLU A N 1
ATOM 734 C CA . GLU A 1 93 ? 9.514 1.919 4.073 1.00 84.62 93 GLU A CA 1
ATOM 735 C C . GLU A 1 93 ? 10.408 0.828 3.466 1.00 84.62 93 GLU A C 1
ATOM 737 O O . GLU A 1 93 ? 10.581 0.754 2.247 1.00 84.62 93 GLU A O 1
ATOM 742 N N . SER A 1 94 ? 10.901 -0.092 4.299 1.00 86.88 94 SER A N 1
ATOM 743 C CA . SER A 1 94 ? 11.716 -1.226 3.856 1.00 86.88 94 SER A CA 1
ATOM 744 C C . SER A 1 94 ? 10.951 -2.124 2.880 1.00 86.88 94 SER A C 1
ATOM 746 O O . SER A 1 94 ? 11.478 -2.478 1.822 1.00 86.88 94 SER A O 1
ATOM 748 N N . TYR A 1 95 ? 9.691 -2.458 3.182 1.00 88.69 95 TYR A N 1
ATOM 749 C CA . TYR A 1 95 ? 8.838 -3.246 2.288 1.00 88.69 95 TYR A CA 1
ATOM 750 C C . TYR A 1 95 ? 8.632 -2.554 0.933 1.00 88.69 95 TYR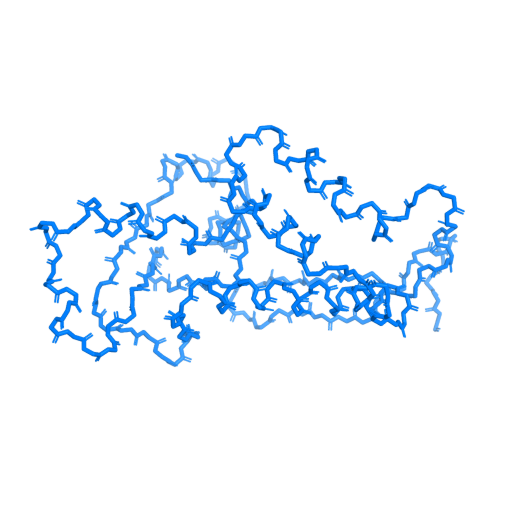 A C 1
ATOM 752 O O . TYR A 1 95 ? 8.756 -3.189 -0.122 1.00 88.69 95 TYR A O 1
ATOM 760 N N . PHE A 1 96 ? 8.358 -1.247 0.949 1.00 88.81 96 PHE A N 1
ATOM 761 C CA . PHE A 1 96 ? 8.220 -0.437 -0.256 1.00 88.81 96 PHE A CA 1
ATOM 762 C C . PHE A 1 96 ? 9.507 -0.473 -1.093 1.00 88.81 96 PHE A C 1
ATOM 764 O O . PHE A 1 96 ? 9.463 -0.799 -2.283 1.00 88.81 96 PHE A O 1
ATOM 771 N N . MET A 1 97 ? 10.665 -0.241 -0.471 1.00 89.56 97 MET A N 1
ATOM 772 C CA . MET A 1 97 ? 11.959 -0.259 -1.156 1.00 89.56 97 MET A CA 1
ATOM 773 C C . MET A 1 97 ? 12.304 -1.641 -1.720 1.00 89.56 97 MET A C 1
ATOM 775 O O . MET A 1 97 ? 12.854 -1.742 -2.820 1.00 89.56 97 MET A O 1
ATOM 779 N N . HIS A 1 98 ? 11.946 -2.723 -1.029 1.00 90.94 98 HIS A N 1
ATOM 780 C CA . HIS A 1 98 ? 12.094 -4.077 -1.559 1.00 90.94 98 HIS A CA 1
ATOM 781 C C . HIS A 1 98 ? 11.184 -4.334 -2.765 1.00 90.94 98 HIS A C 1
ATOM 783 O O . HIS A 1 98 ? 11.655 -4.873 -3.771 1.00 90.94 98 HIS A O 1
ATOM 789 N N . SER A 1 99 ? 9.924 -3.894 -2.721 1.00 91.19 99 SER A N 1
ATOM 790 C CA . SER A 1 99 ? 9.018 -3.985 -3.875 1.00 91.19 99 SER A CA 1
ATOM 791 C C . SER A 1 99 ? 9.523 -3.157 -5.064 1.00 91.19 99 SER A C 1
ATOM 793 O O . SER A 1 99 ? 9.494 -3.638 -6.198 1.00 91.19 99 SER A O 1
ATOM 795 N N . LEU A 1 100 ? 10.082 -1.966 -4.826 1.00 89.50 100 LEU A N 1
ATOM 796 C CA . LEU A 1 100 ? 10.685 -1.130 -5.868 1.00 89.50 100 LEU A CA 1
ATOM 797 C C . LEU A 1 100 ? 11.917 -1.795 -6.503 1.00 89.50 100 LEU A C 1
ATOM 799 O O . LEU A 1 100 ? 12.066 -1.798 -7.730 1.00 89.50 100 LEU A O 1
ATOM 803 N N . LYS A 1 101 ? 12.782 -2.417 -5.690 1.00 90.38 101 LYS A N 1
ATOM 804 C CA . LYS A 1 101 ? 13.926 -3.212 -6.172 1.00 90.38 101 LYS A CA 1
ATOM 805 C C . LYS A 1 101 ? 13.460 -4.392 -7.022 1.00 90.38 101 LYS A C 1
ATOM 807 O O . LYS A 1 101 ? 14.015 -4.613 -8.098 1.00 90.38 101 LYS A O 1
ATOM 812 N N . GLN A 1 102 ? 12.429 -5.115 -6.586 1.00 90.81 102 GLN A N 1
ATOM 813 C CA . GLN A 1 102 ? 11.866 -6.234 -7.343 1.00 90.81 102 GLN A CA 1
ATOM 814 C C . GLN A 1 102 ? 11.300 -5.771 -8.694 1.00 90.81 102 GLN A C 1
ATOM 816 O O . GLN A 1 102 ? 11.605 -6.372 -9.725 1.00 90.81 102 GLN A O 1
ATOM 821 N N . ALA A 1 103 ? 10.531 -4.678 -8.707 1.00 89.06 103 ALA A N 1
ATOM 822 C CA . ALA A 1 103 ? 9.977 -4.109 -9.931 1.00 89.06 103 ALA A CA 1
ATOM 823 C C . ALA A 1 103 ? 11.083 -3.679 -10.910 1.00 89.06 103 ALA A C 1
ATOM 825 O O . ALA A 1 103 ? 11.028 -3.986 -12.100 1.00 89.06 103 ALA A O 1
ATOM 826 N N . THR A 1 104 ? 12.135 -3.043 -10.393 1.00 87.44 104 THR A N 1
ATOM 827 C CA . THR A 1 104 ? 13.315 -2.620 -11.163 1.00 87.44 104 THR A CA 1
ATOM 828 C C . THR A 1 104 ? 14.056 -3.815 -11.761 1.00 87.44 104 THR A C 1
ATOM 830 O O . THR A 1 104 ? 14.432 -3.788 -12.936 1.00 87.44 104 THR A O 1
ATOM 833 N N . PHE A 1 105 ? 14.227 -4.887 -10.982 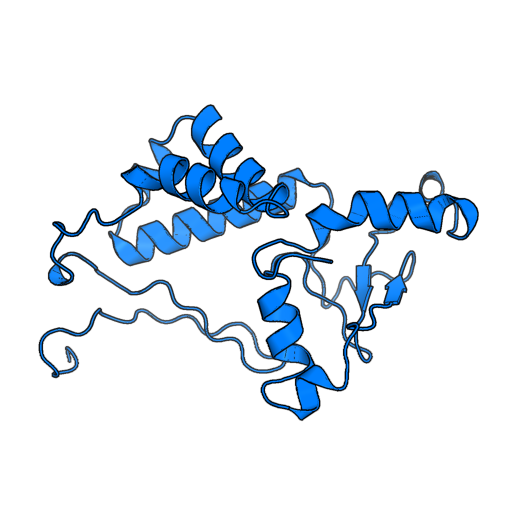1.00 89.31 105 PHE A N 1
ATOM 834 C CA . PHE A 1 105 ? 14.867 -6.108 -11.456 1.00 89.31 105 PHE A CA 1
ATOM 835 C C . PHE A 1 105 ? 14.073 -6.771 -12.581 1.00 89.31 105 PHE A C 1
ATOM 837 O O . PHE A 1 105 ? 14.661 -7.140 -13.591 1.00 89.31 105 PHE A O 1
ATOM 844 N N . LEU A 1 106 ? 12.747 -6.879 -12.461 1.00 88.50 106 LEU A N 1
ATOM 845 C CA . LEU A 1 106 ? 11.912 -7.415 -13.543 1.00 88.50 106 LEU A CA 1
ATOM 846 C C . LEU A 1 106 ? 12.034 -6.587 -14.817 1.00 88.50 106 LEU A C 1
ATOM 848 O O . LEU A 1 106 ? 12.134 -7.134 -15.914 1.00 88.50 106 LEU A O 1
ATOM 852 N N . ARG A 1 107 ? 12.088 -5.268 -14.647 1.00 84.62 107 ARG A N 1
ATOM 853 C CA . ARG A 1 107 ? 12.120 -4.322 -15.747 1.00 84.62 107 ARG A CA 1
ATOM 854 C C . ARG A 1 107 ? 13.437 -4.341 -16.522 1.00 84.62 107 ARG A C 1
ATOM 856 O O . ARG A 1 107 ? 13.413 -4.364 -17.746 1.00 84.62 107 ARG A O 1
ATOM 863 N N . MET A 1 108 ? 14.575 -4.333 -15.822 1.00 82.06 108 MET A N 1
ATOM 864 C CA . MET A 1 108 ? 15.910 -4.139 -16.423 1.00 82.06 108 MET A CA 1
ATOM 865 C C . MET A 1 108 ? 16.846 -5.350 -16.277 1.00 82.06 108 MET A C 1
ATOM 867 O O . MET A 1 108 ? 17.948 -5.356 -16.821 1.00 82.06 108 MET A O 1
ATOM 871 N N . GLY A 1 109 ? 16.446 -6.380 -15.530 1.00 83.38 109 GLY A N 1
ATOM 872 C CA . GLY A 1 109 ? 17.292 -7.526 -15.171 1.00 83.38 109 GLY A CA 1
ATOM 873 C C . GLY A 1 109 ? 18.356 -7.211 -14.114 1.00 83.38 109 GLY A C 1
ATOM 874 O O . GLY A 1 109 ? 19.265 -8.008 -13.904 1.00 83.38 109 GLY A O 1
ATOM 875 N N . SER A 1 110 ? 18.293 -6.036 -13.480 1.00 82.81 110 SER A N 1
ATOM 876 C CA . SER A 1 110 ? 19.303 -5.555 -12.537 1.00 82.81 110 SER A CA 1
ATOM 877 C C . SER A 1 110 ? 18.696 -4.582 -11.528 1.00 82.81 110 SER A C 1
ATOM 879 O O . SER A 1 110 ? 17.877 -3.739 -11.883 1.00 82.81 110 SER A O 1
ATOM 881 N N . THR A 1 111 ? 19.137 -4.663 -10.272 1.00 85.12 111 THR A N 1
ATOM 882 C CA . THR A 1 111 ? 18.784 -3.716 -9.200 1.00 85.12 111 THR A CA 1
ATOM 883 C C . THR A 1 111 ? 19.775 -2.557 -9.077 1.00 85.12 111 THR A C 1
ATOM 885 O O . THR A 1 111 ? 19.584 -1.695 -8.222 1.00 85.12 111 THR A O 1
ATOM 888 N N . LYS A 1 112 ? 20.823 -2.510 -9.918 1.00 84.25 112 LYS A N 1
ATOM 889 C CA . LYS A 1 112 ? 21.932 -1.544 -9.801 1.00 84.25 112 LYS A CA 1
ATOM 890 C C . LYS A 1 112 ? 21.466 -0.092 -9.754 1.00 84.25 112 LYS A C 1
ATOM 892 O O . LYS A 1 112 ? 22.012 0.659 -8.965 1.00 84.25 112 LYS A O 1
ATOM 897 N N . VAL A 1 113 ? 20.455 0.277 -10.543 1.00 81.94 113 VAL A N 1
ATOM 898 C CA . VAL A 1 113 ? 19.945 1.657 -10.574 1.00 81.94 113 VAL A CA 1
ATOM 899 C C . VAL A 1 113 ? 19.364 2.049 -9.216 1.00 81.94 113 VAL A C 1
ATOM 901 O O . VAL A 1 113 ? 19.786 3.044 -8.651 1.00 81.94 113 VAL A O 1
ATOM 904 N N . VAL A 1 114 ? 18.490 1.221 -8.627 1.00 83.12 114 VAL A N 1
ATOM 905 C CA . VAL A 1 114 ? 17.925 1.496 -7.290 1.00 83.12 114 VAL A CA 1
ATOM 906 C C . VAL A 1 114 ? 18.994 1.453 -6.201 1.00 83.12 114 VAL A C 1
ATOM 908 O O . VAL A 1 114 ? 18.947 2.243 -5.269 1.00 83.12 114 VAL A O 1
ATOM 911 N N . MET A 1 115 ? 19.959 0.535 -6.299 1.00 84.75 115 MET A N 1
ATOM 912 C CA . MET A 1 115 ? 21.045 0.430 -5.317 1.00 84.75 115 MET A CA 1
ATOM 913 C C . MET A 1 115 ? 22.059 1.578 -5.415 1.00 84.75 115 MET A C 1
ATOM 915 O O . MET A 1 115 ? 22.760 1.833 -4.444 1.00 84.75 115 MET A O 1
ATOM 919 N N . ALA A 1 116 ? 22.150 2.246 -6.567 1.00 85.75 116 ALA A N 1
ATOM 920 C CA . ALA A 1 116 ? 22.997 3.417 -6.766 1.00 85.75 116 ALA A CA 1
ATOM 921 C C . ALA A 1 116 ? 22.348 4.715 -6.259 1.00 85.75 116 ALA A C 1
ATOM 923 O O . ALA A 1 116 ? 23.054 5.710 -6.109 1.00 85.75 116 ALA A O 1
ATOM 924 N N . LEU A 1 117 ? 21.037 4.708 -5.980 1.00 85.81 117 LEU A N 1
ATOM 925 C CA . LEU A 1 117 ? 20.340 5.879 -5.456 1.00 85.81 117 LEU A CA 1
ATOM 926 C C . LEU A 1 117 ? 20.900 6.261 -4.076 1.00 85.81 117 LEU A C 1
ATOM 928 O O . LEU A 1 117 ? 20.936 5.402 -3.185 1.00 85.81 117 LEU A O 1
ATOM 932 N N . PRO A 1 118 ? 21.265 7.536 -3.856 1.00 88.62 118 PRO A N 1
ATOM 933 C CA . PRO A 1 118 ? 21.630 8.041 -2.539 1.00 88.62 118 PRO A CA 1
ATOM 934 C C . PRO A 1 118 ? 20.518 7.810 -1.511 1.00 88.62 118 PRO A C 1
ATOM 936 O O . PRO A 1 118 ? 19.334 7.906 -1.835 1.00 88.62 118 PRO A O 1
ATOM 939 N N . GLU A 1 119 ? 20.889 7.585 -0.251 1.00 86.88 119 GLU A N 1
ATOM 940 C CA . GLU A 1 119 ? 19.936 7.399 0.855 1.00 86.88 119 GLU A CA 1
ATOM 941 C C . GLU A 1 119 ? 18.939 8.564 0.956 1.00 86.88 119 GLU A C 1
ATOM 943 O O . GLU A 1 119 ? 17.735 8.337 1.022 1.00 86.88 119 GLU A O 1
ATOM 948 N N . ALA A 1 120 ? 19.414 9.807 0.810 1.00 86.50 120 ALA A N 1
ATOM 949 C CA . ALA A 1 120 ? 18.560 10.997 0.794 1.00 86.50 120 ALA A CA 1
ATOM 950 C C . ALA A 1 120 ? 17.461 10.938 -0.285 1.00 86.50 120 ALA A C 1
ATOM 952 O O . ALA A 1 120 ? 16.330 11.358 -0.046 1.00 86.50 120 ALA A O 1
ATOM 953 N N . GLN A 1 121 ? 17.770 10.378 -1.459 1.00 85.62 121 GLN A N 1
ATOM 954 C CA . GLN A 1 121 ? 16.803 10.211 -2.541 1.00 85.62 121 GLN A CA 1
ATOM 955 C C . GLN A 1 121 ? 15.820 9.074 -2.238 1.00 85.62 121 GLN A C 1
ATOM 957 O O . GLN A 1 121 ? 14.632 9.219 -2.505 1.00 85.62 121 GLN A O 1
ATOM 962 N N . GLN A 1 122 ? 16.273 7.974 -1.625 1.00 86.44 122 GLN A N 1
ATOM 963 C CA . GLN A 1 122 ? 15.393 6.885 -1.176 1.00 86.44 122 GLN A CA 1
ATOM 964 C C . GLN A 1 122 ? 14.374 7.394 -0.143 1.00 86.44 122 GLN A C 1
ATOM 966 O O . GLN A 1 122 ? 13.170 7.180 -0.305 1.00 86.44 122 GLN A O 1
ATOM 971 N N . THR A 1 123 ? 14.831 8.172 0.840 1.00 86.44 123 THR A N 1
ATOM 972 C CA . THR A 1 123 ? 13.964 8.821 1.832 1.00 86.44 123 THR A CA 1
ATOM 973 C C . THR A 1 123 ? 13.020 9.838 1.188 1.00 86.44 123 THR A C 1
ATOM 975 O O . THR A 1 123 ? 11.853 9.918 1.572 1.00 86.44 123 THR A O 1
ATOM 978 N N . GLN A 1 124 ? 13.468 10.596 0.179 1.00 86.31 124 GLN A N 1
ATOM 979 C CA . GLN A 1 124 ? 12.606 11.525 -0.560 1.00 86.31 124 GLN A CA 1
ATOM 980 C C . GLN A 1 124 ? 11.487 10.792 -1.318 1.00 86.31 124 GLN A C 1
ATOM 982 O O . GLN A 1 124 ? 10.343 11.257 -1.314 1.00 86.31 124 GLN A O 1
ATOM 987 N N . ILE A 1 125 ? 11.787 9.642 -1.937 1.00 86.25 125 ILE A N 1
ATOM 988 C CA . ILE A 1 125 ? 10.788 8.789 -2.600 1.00 86.25 125 ILE A CA 1
ATOM 989 C C . ILE A 1 125 ? 9.731 8.349 -1.581 1.00 86.25 125 ILE A C 1
ATOM 991 O O . ILE A 1 125 ? 8.538 8.541 -1.828 1.00 86.25 125 ILE A O 1
ATOM 995 N N . TRP A 1 126 ? 10.158 7.808 -0.436 1.00 84.38 126 TRP A N 1
ATOM 996 C CA . TRP A 1 126 ? 9.257 7.360 0.628 1.00 84.38 126 TRP A CA 1
ATOM 997 C C . TRP A 1 126 ? 8.403 8.506 1.182 1.00 84.38 126 TRP A C 1
ATOM 999 O O . TRP A 1 126 ? 7.175 8.442 1.148 1.00 84.38 126 TRP A O 1
ATOM 1009 N N . THR A 1 127 ? 9.041 9.604 1.588 1.00 83.31 127 THR A N 1
ATOM 1010 C CA . THR A 1 127 ? 8.376 10.777 2.176 1.00 83.31 127 THR A CA 1
ATOM 1011 C C . THR A 1 127 ? 7.321 11.361 1.236 1.00 83.31 127 THR A C 1
ATOM 1013 O O . THR A 1 127 ? 6.235 11.735 1.681 1.00 83.31 127 THR A O 1
ATOM 1016 N N . SER A 1 128 ? 7.589 11.373 -0.075 1.00 81.38 128 SER A N 1
ATOM 1017 C CA . SER A 1 128 ? 6.623 11.837 -1.077 1.00 81.38 128 SER A CA 1
ATOM 1018 C C . SER A 1 128 ? 5.348 10.975 -1.091 1.00 81.38 128 SER A C 1
ATOM 1020 O O . SER A 1 128 ? 4.249 11.503 -1.256 1.00 81.38 128 SER A O 1
ATOM 1022 N N . ILE A 1 129 ? 5.450 9.661 -0.859 1.00 77.94 129 ILE A N 1
ATOM 1023 C CA . ILE A 1 129 ? 4.290 8.754 -0.784 1.00 77.94 129 ILE A CA 1
ATOM 1024 C C . ILE A 1 129 ? 3.533 8.937 0.537 1.00 77.94 129 ILE A C 1
ATOM 1026 O O . ILE A 1 129 ? 2.304 9.002 0.555 1.00 77.94 129 ILE A O 1
ATOM 1030 N N . THR A 1 130 ? 4.243 9.063 1.653 1.00 73.31 130 THR A N 1
ATOM 1031 C CA . THR A 1 130 ? 3.617 9.190 2.977 1.00 73.31 130 THR A CA 1
ATOM 1032 C C . THR A 1 130 ? 2.889 10.531 3.130 1.00 73.31 130 THR A C 1
ATOM 1034 O O . THR A 1 130 ? 1.816 10.588 3.725 1.00 73.31 130 THR A O 1
ATOM 1037 N N . GLN A 1 131 ? 3.406 11.594 2.503 1.00 70.12 131 GLN A N 1
ATOM 1038 C CA . GLN A 1 131 ? 2.819 12.943 2.488 1.00 70.12 131 GLN A CA 1
ATOM 1039 C C . GLN A 1 131 ? 1.840 13.185 1.317 1.00 70.12 131 GLN A C 1
ATOM 1041 O O . GLN A 1 131 ? 1.485 14.331 1.031 1.00 70.12 131 GLN A O 1
ATOM 1046 N N . SER A 1 132 ? 1.380 12.125 0.632 1.00 58.81 132 SER A N 1
ATOM 1047 C CA . SER A 1 132 ? 0.594 12.166 -0.622 1.00 58.81 132 SER A CA 1
ATOM 1048 C C . SER A 1 132 ? -0.789 12.836 -0.569 1.00 58.81 132 SER A C 1
ATOM 1050 O O . SER A 1 132 ? -1.570 12.728 -1.513 1.00 58.81 132 SER A O 1
ATOM 1052 N N . THR A 1 133 ? -1.115 13.573 0.489 1.00 53.81 133 THR A N 1
ATOM 1053 C CA . THR A 1 133 ? -2.328 14.397 0.568 1.00 53.81 133 THR A CA 1
ATOM 1054 C C . THR A 1 133 ? -2.288 15.594 -0.397 1.00 53.81 133 THR A C 1
ATOM 1056 O O . THR A 1 133 ? -3.330 16.176 -0.686 1.00 53.81 133 THR A O 1
ATOM 1059 N N . CYS A 1 134 ? -1.115 15.973 -0.921 1.00 45.47 134 CYS A N 1
ATOM 1060 C CA . CYS A 1 134 ? -0.952 17.145 -1.785 1.00 45.47 134 CYS A CA 1
ATOM 1061 C C . CYS A 1 134 ? -0.615 16.767 -3.238 1.00 45.47 134 CYS A C 1
ATOM 1063 O O . CYS A 1 134 ? 0.211 15.893 -3.483 1.00 45.47 134 CYS A O 1
ATOM 1065 N N . ILE A 1 135 ? -1.179 17.487 -4.215 1.00 49.16 135 ILE A N 1
ATOM 1066 C CA . ILE A 1 135 ? -0.879 17.355 -5.659 1.00 49.16 135 ILE A CA 1
ATOM 1067 C C . ILE A 1 135 ? 0.640 17.439 -5.936 1.00 49.16 135 ILE A C 1
ATOM 1069 O O . ILE A 1 135 ? 1.150 16.762 -6.829 1.00 49.16 135 ILE A O 1
ATOM 1073 N N . LEU A 1 136 ? 1.379 18.189 -5.110 1.00 49.78 136 LEU A N 1
ATOM 1074 C CA . LEU A 1 136 ? 2.841 18.341 -5.155 1.00 49.78 136 LEU A CA 1
ATOM 1075 C C . LEU A 1 136 ? 3.620 17.051 -4.833 1.00 49.78 136 LEU A C 1
ATOM 1077 O O . LEU A 1 136 ? 4.768 16.898 -5.251 1.00 49.78 136 LEU A O 1
ATOM 1081 N N . ALA A 1 137 ? 3.006 16.095 -4.133 1.00 56.88 137 ALA A N 1
ATOM 1082 C CA . ALA A 1 137 ? 3.620 14.798 -3.861 1.00 56.88 137 ALA A CA 1
ATOM 1083 C C . ALA A 1 137 ? 3.873 14.012 -5.155 1.00 56.88 137 ALA A C 1
ATOM 1085 O O . ALA A 1 137 ? 4.877 13.313 -5.271 1.00 56.88 137 ALA A O 1
ATOM 1086 N N . SER A 1 138 ? 3.011 14.191 -6.164 1.00 62.09 138 SER A N 1
ATOM 1087 C CA . SER A 1 138 ? 3.178 13.549 -7.469 1.00 62.09 138 SER A CA 1
ATOM 1088 C C . SER A 1 138 ? 4.386 14.095 -8.240 1.00 62.09 138 SER A C 1
ATOM 1090 O O . SER A 1 138 ? 5.104 13.316 -8.863 1.00 62.09 138 SER A O 1
ATOM 1092 N N . SER A 1 139 ? 4.676 15.400 -8.161 1.00 71.69 139 SER A N 1
ATOM 1093 C CA . SER A 1 139 ? 5.860 15.993 -8.796 1.00 71.69 139 SER A CA 1
ATOM 1094 C C . SER A 1 139 ? 7.146 15.644 -8.049 1.00 71.69 139 SER A C 1
ATOM 1096 O O . SER A 1 139 ? 8.114 15.255 -8.697 1.00 71.69 139 SER A O 1
ATOM 1098 N N . SER A 1 140 ? 7.136 15.691 -6.711 1.00 77.31 140 SER A N 1
ATOM 1099 C CA . SER A 1 140 ? 8.289 15.298 -5.882 1.00 77.31 140 SER A CA 1
ATOM 1100 C C . SER A 1 140 ? 8.649 13.824 -6.078 1.00 77.31 140 SER A C 1
ATOM 1102 O O . SER A 1 140 ? 9.810 13.488 -6.304 1.00 77.31 140 SER A O 1
ATOM 1104 N N . TYR A 1 141 ? 7.649 12.935 -6.083 1.00 80.88 141 TYR A N 1
ATOM 1105 C CA . TYR A 1 141 ? 7.863 11.517 -6.359 1.00 80.88 141 TYR A CA 1
ATOM 1106 C C . TYR A 1 141 ? 8.412 11.292 -7.771 1.00 80.88 141 TYR A C 1
ATOM 1108 O O . TYR A 1 141 ? 9.346 10.514 -7.960 1.00 80.88 141 TYR A O 1
ATOM 1116 N N . ARG A 1 142 ? 7.860 11.978 -8.781 1.00 79.12 142 ARG A N 1
ATOM 1117 C CA . ARG A 1 142 ? 8.334 11.848 -10.165 1.00 79.12 142 ARG A CA 1
ATOM 1118 C C . ARG A 1 142 ? 9.761 12.342 -10.345 1.00 79.12 142 ARG A C 1
ATOM 1120 O O . ARG A 1 142 ? 10.496 11.741 -11.117 1.00 79.12 142 ARG A O 1
ATOM 1127 N N . GLU A 1 143 ? 10.142 13.408 -9.655 1.00 82.75 143 GLU A N 1
ATOM 1128 C CA . GLU A 1 143 ? 11.508 13.918 -9.658 1.00 82.75 143 GLU A CA 1
ATOM 1129 C C . GLU A 1 143 ? 12.465 12.943 -8.971 1.00 82.75 143 GLU A C 1
ATOM 1131 O O . GLU A 1 143 ? 13.457 12.537 -9.572 1.00 82.75 143 GLU A O 1
ATOM 1136 N N . ALA A 1 144 ? 12.111 12.473 -7.774 1.00 81.38 144 ALA A N 1
ATOM 1137 C CA . ALA A 1 144 ? 12.925 11.526 -7.020 1.00 81.38 144 ALA A CA 1
ATOM 1138 C C . ALA A 1 144 ? 13.063 10.163 -7.727 1.00 81.38 144 ALA A C 1
ATOM 1140 O O . ALA A 1 144 ? 14.060 9.468 -7.551 1.00 81.38 144 ALA A O 1
ATOM 1141 N N . THR A 1 145 ? 12.092 9.789 -8.567 1.00 81.75 145 THR A N 1
ATOM 1142 C CA . THR A 1 145 ? 12.117 8.553 -9.366 1.00 81.75 145 THR A CA 1
ATOM 1143 C C . THR A 1 145 ? 12.521 8.766 -10.823 1.00 81.75 145 THR A C 1
ATOM 1145 O O . THR A 1 145 ? 12.408 7.824 -11.602 1.00 81.75 145 THR A O 1
ATOM 1148 N N . ARG A 1 146 ? 13.010 9.950 -11.221 1.00 81.94 146 ARG A N 1
ATOM 1149 C CA . ARG A 1 146 ? 13.346 10.247 -12.627 1.00 81.94 146 ARG A CA 1
ATOM 1150 C C . ARG A 1 146 ? 14.345 9.250 -13.212 1.00 81.94 146 ARG A C 1
ATOM 1152 O O . ARG A 1 146 ? 14.114 8.719 -14.285 1.00 81.94 146 ARG A O 1
ATOM 1159 N N . GLU A 1 147 ? 15.387 8.897 -12.465 1.00 76.56 147 GLU A N 1
ATOM 1160 C CA . GLU A 1 147 ? 16.383 7.896 -12.892 1.00 76.56 147 GLU A CA 1
ATOM 1161 C C . GLU A 1 147 ? 15.803 6.479 -13.029 1.00 76.56 147 GLU A C 1
ATOM 1163 O O . GLU A 1 147 ? 16.357 5.615 -13.708 1.00 76.56 147 GLU A O 1
ATOM 1168 N N . LEU A 1 148 ? 14.670 6.230 -12.370 1.00 75.69 148 LEU A N 1
ATOM 1169 C CA . LEU A 1 148 ? 13.897 5.005 -12.504 1.00 75.69 148 LEU A CA 1
ATOM 1170 C C . LEU A 1 148 ? 12.815 5.131 -13.575 1.00 75.69 148 LEU A C 1
ATOM 1172 O O . LEU A 1 148 ? 12.142 4.138 -13.830 1.00 75.69 148 LEU A O 1
ATOM 1176 N N . GLN A 1 149 ? 12.586 6.282 -14.190 1.00 72.88 149 GLN A N 1
ATOM 1177 C CA . GLN A 1 149 ? 11.627 6.409 -15.279 1.00 72.88 149 GLN A CA 1
ATOM 1178 C C . GLN A 1 149 ? 12.316 6.078 -16.600 1.00 72.88 149 GLN A C 1
ATOM 1180 O O . GLN A 1 149 ? 13.507 6.301 -16.795 1.00 72.88 149 GLN A O 1
ATOM 1185 N N . LEU A 1 150 ? 11.558 5.469 -17.508 1.00 62.97 150 LEU A N 1
ATOM 1186 C CA . LEU A 1 150 ? 11.977 5.420 -18.897 1.00 62.97 150 LEU A CA 1
ATOM 1187 C C . LEU A 1 150 ? 11.634 6.792 -19.465 1.00 62.97 150 LEU A C 1
ATOM 1189 O O . LEU A 1 150 ? 10.456 7.080 -19.676 1.00 62.97 150 LEU A O 1
ATOM 1193 N N . ASP A 1 151 ? 12.633 7.647 -19.654 1.00 53.31 151 ASP A N 1
ATOM 1194 C CA . ASP A 1 151 ? 12.462 8.999 -20.197 1.00 53.31 151 ASP A CA 1
ATOM 1195 C C . ASP A 1 151 ? 12.110 8.959 -21.692 1.00 53.31 151 ASP A C 1
ATOM 1197 O O . ASP A 1 151 ? 12.855 9.484 -22.505 1.00 53.31 151 ASP A O 1
ATOM 1201 N N . GLY A 1 152 ? 11.030 8.277 -22.094 1.00 51.25 152 GLY A N 1
ATOM 1202 C CA . GLY A 1 152 ? 10.476 8.250 -23.460 1.00 51.25 152 GLY A CA 1
ATOM 1203 C C . GLY A 1 152 ? 11.417 7.834 -24.607 1.00 51.25 152 GLY A C 1
ATOM 1204 O O . GLY A 1 152 ? 10.956 7.706 -25.733 1.00 51.25 152 GLY A O 1
ATOM 1205 N N . GLY A 1 153 ? 12.709 7.633 -24.342 1.00 48.53 153 GLY A N 1
ATOM 1206 C CA . GLY A 1 153 ? 13.781 7.373 -25.300 1.00 48.53 153 GLY A CA 1
ATOM 1207 C C . GLY A 1 153 ? 14.494 6.048 -25.049 1.00 48.53 153 GLY A C 1
ATOM 1208 O O . GLY A 1 153 ? 15.397 5.685 -25.793 1.00 48.53 153 GLY A O 1
ATOM 1209 N N . VAL A 1 154 ? 14.081 5.307 -24.017 1.00 54.41 154 VAL A N 1
ATOM 1210 C CA . VAL A 1 154 ? 14.370 3.879 -23.917 1.00 54.41 154 VAL A CA 1
ATOM 1211 C C . VAL A 1 154 ? 13.233 3.175 -24.643 1.00 54.41 154 VAL A C 1
ATOM 1213 O O . VAL A 1 154 ? 12.101 3.195 -24.156 1.00 54.41 154 VAL A O 1
ATOM 1216 N N . ASP A 1 155 ? 13.523 2.601 -25.813 1.00 57.00 155 ASP A N 1
ATOM 1217 C CA . ASP A 1 155 ? 12.548 1.817 -26.568 1.00 57.00 155 ASP A CA 1
ATOM 1218 C C . ASP A 1 155 ? 11.867 0.814 -25.630 1.00 57.00 155 ASP A C 1
ATOM 1220 O O . ASP A 1 155 ? 12.526 0.154 -24.821 1.00 57.00 155 ASP A O 1
ATOM 1224 N N . ALA A 1 156 ? 10.545 0.656 -25.738 1.00 60.34 156 ALA A N 1
ATOM 1225 C CA . ALA A 1 156 ? 9.807 -0.351 -24.970 1.00 60.34 156 ALA A CA 1
ATOM 1226 C C . ALA A 1 156 ? 10.381 -1.774 -25.163 1.00 60.34 156 ALA A C 1
ATOM 1228 O O . ALA A 1 156 ? 10.164 -2.645 -24.326 1.00 60.34 156 ALA A O 1
ATOM 1229 N N . SER A 1 157 ? 11.168 -1.989 -26.224 1.00 61.66 157 SER A N 1
ATOM 1230 C CA . SER A 1 157 ? 11.953 -3.198 -26.490 1.00 61.66 157 SER A CA 1
ATOM 1231 C C . SER A 1 157 ? 13.076 -3.469 -25.475 1.00 61.66 157 SER A C 1
ATOM 1233 O O . SER A 1 157 ? 13.512 -4.611 -25.354 1.00 61.66 157 SER A O 1
ATOM 1235 N N . ALA A 1 158 ? 13.536 -2.466 -24.722 1.00 67.44 158 ALA A N 1
ATOM 1236 C CA . ALA A 1 158 ? 14.556 -2.624 -23.684 1.00 67.44 158 ALA A CA 1
ATOM 1237 C C . ALA A 1 158 ? 13.978 -3.101 -22.338 1.00 67.44 158 ALA A C 1
ATOM 1239 O O . ALA A 1 158 ? 14.729 -3.479 -21.433 1.00 67.44 158 ALA A O 1
ATOM 1240 N N . LEU A 1 159 ? 12.650 -3.087 -22.190 1.00 76.44 159 LEU A N 1
ATOM 1241 C CA . LEU A 1 159 ? 11.970 -3.686 -21.050 1.00 76.44 159 LEU A CA 1
ATOM 1242 C C . LEU A 1 159 ? 12.072 -5.213 -21.143 1.00 76.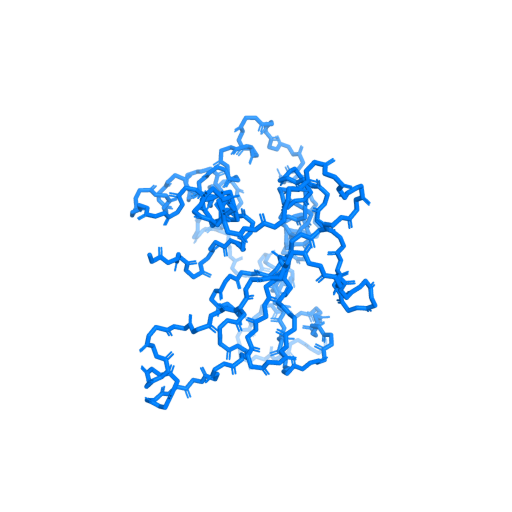44 159 LEU A C 1
ATOM 1244 O O . LEU A 1 159 ? 11.705 -5.808 -22.150 1.00 76.44 159 LEU A O 1
ATOM 1248 N N . ARG A 1 160 ? 12.532 -5.869 -20.075 1.00 82.94 160 ARG A N 1
ATOM 1249 C CA . ARG A 1 160 ? 12.555 -7.339 -20.022 1.00 82.94 160 ARG A CA 1
ATOM 1250 C C . ARG A 1 160 ? 11.194 -7.910 -19.654 1.00 82.94 160 ARG A C 1
ATOM 1252 O O . ARG A 1 160 ? 10.673 -8.758 -20.365 1.00 82.94 160 ARG A O 1
ATOM 1259 N N . HIS A 1 161 ? 10.628 -7.435 -18.547 1.00 87.38 161 HIS A N 1
ATOM 1260 C CA . HIS A 1 161 ? 9.306 -7.837 -18.084 1.00 87.38 161 HIS A CA 1
ATOM 1261 C C . HIS A 1 161 ? 8.547 -6.663 -17.465 1.00 87.38 161 HIS A C 1
ATOM 1263 O O . HIS A 1 161 ? 9.143 -5.731 -16.915 1.00 87.38 161 HIS A O 1
ATOM 1269 N N . LEU A 1 162 ? 7.220 -6.740 -17.510 1.00 87.38 162 LEU A N 1
ATOM 1270 C CA . LEU A 1 162 ? 6.320 -5.815 -16.840 1.00 87.38 162 LEU A CA 1
ATOM 1271 C C . LEU A 1 162 ? 6.159 -6.218 -15.362 1.00 87.38 162 LEU A C 1
ATOM 1273 O O . LEU A 1 162 ? 5.747 -7.348 -15.081 1.00 87.38 162 LEU A O 1
ATOM 1277 N N . PRO A 1 163 ? 6.470 -5.328 -14.399 1.00 89.38 163 PRO A N 1
ATOM 1278 C CA . PRO A 1 163 ? 6.272 -5.603 -12.982 1.00 89.38 163 PRO A CA 1
ATOM 1279 C C . PRO A 1 163 ? 4.788 -5.470 -12.628 1.00 89.38 163 PRO A C 1
ATOM 1281 O O . PRO A 1 163 ? 4.317 -4.403 -12.244 1.00 89.38 163 PRO A O 1
ATOM 1284 N N . LEU A 1 164 ? 4.049 -6.566 -12.785 1.00 90.56 164 LEU A N 1
ATOM 1285 C CA . LEU A 1 164 ? 2.607 -6.633 -12.562 1.00 90.56 164 LEU A CA 1
ATOM 1286 C C . LEU A 1 164 ? 2.282 -7.667 -11.484 1.00 90.56 164 LEU A C 1
ATOM 1288 O O . LEU A 1 164 ? 2.835 -8.767 -11.484 1.00 90.56 164 LEU A O 1
ATOM 1292 N N . ARG A 1 165 ? 1.363 -7.312 -10.582 1.00 91.88 165 ARG A N 1
ATOM 1293 C CA . ARG A 1 165 ? 0.756 -8.227 -9.610 1.00 91.88 165 ARG A CA 1
ATOM 1294 C C . ARG A 1 165 ? -0.751 -8.212 -9.808 1.00 91.88 165 ARG A C 1
ATOM 1296 O O . ARG A 1 165 ? -1.358 -7.144 -9.803 1.00 91.88 165 ARG A O 1
ATOM 1303 N N . VAL A 1 166 ? -1.338 -9.390 -9.978 1.00 90.75 166 VAL A N 1
ATOM 1304 C CA . VAL A 1 166 ? -2.788 -9.567 -10.066 1.00 90.75 166 VAL A CA 1
ATOM 1305 C C . VAL A 1 166 ? -3.277 -10.043 -8.706 1.00 90.75 166 VAL A C 1
ATOM 1307 O O . VAL A 1 166 ? -2.861 -11.096 -8.224 1.00 90.75 166 VAL A O 1
ATOM 1310 N N . HIS A 1 167 ? -4.145 -9.252 -8.088 1.00 89.19 167 HIS A N 1
ATOM 1311 C CA . HIS A 1 167 ? -4.807 -9.601 -6.840 1.00 89.19 167 HIS A CA 1
ATOM 1312 C C . HIS A 1 167 ? -6.243 -10.010 -7.162 1.00 89.19 167 HIS A C 1
ATOM 1314 O O . HIS A 1 167 ? -6.962 -9.260 -7.819 1.00 89.19 167 HIS A O 1
ATOM 1320 N N . LEU A 1 168 ? -6.627 -11.209 -6.733 1.00 85.38 168 LEU A N 1
ATOM 1321 C CA . LEU A 1 168 ? -7.968 -11.756 -6.904 1.00 85.38 168 LEU A CA 1
ATOM 1322 C C . LEU A 1 168 ? -8.427 -12.238 -5.533 1.00 85.38 168 LEU A C 1
ATOM 1324 O O . LEU A 1 168 ? -7.797 -13.119 -4.956 1.00 85.38 168 LEU A O 1
ATOM 1328 N N . ASP A 1 169 ? -9.496 -11.653 -5.005 1.00 77.75 169 ASP A N 1
ATOM 1329 C CA . ASP A 1 169 ? -10.088 -12.056 -3.728 1.00 77.75 169 ASP A CA 1
ATOM 1330 C C . ASP A 1 169 ? -9.040 -12.276 -2.610 1.00 77.75 169 ASP A C 1
ATOM 1332 O O . ASP A 1 169 ? -8.149 -11.452 -2.399 1.00 77.75 169 ASP A O 1
ATOM 1336 N N . ASN A 1 170 ? -9.142 -13.401 -1.893 1.00 71.31 170 ASN A N 1
ATOM 1337 C CA . ASN A 1 170 ? -8.249 -13.789 -0.803 1.00 71.31 170 ASN A CA 1
ATOM 1338 C C . ASN A 1 170 ? -7.107 -14.721 -1.258 1.00 71.31 170 ASN A C 1
ATOM 1340 O O . ASN A 1 170 ? -6.489 -15.369 -0.410 1.00 71.31 170 ASN A O 1
ATOM 1344 N N . VAL A 1 171 ? -6.827 -14.843 -2.563 1.00 81.38 171 VAL A N 1
ATOM 1345 C CA . VAL A 1 171 ? -5.679 -15.646 -3.014 1.00 81.38 171 VAL A CA 1
ATOM 1346 C C . VAL A 1 171 ? -4.385 -14.826 -3.006 1.00 81.38 171 VAL A C 1
ATOM 1348 O O . VAL A 1 171 ? -4.415 -13.609 -3.210 1.00 81.38 171 VAL A O 1
ATOM 1351 N N . PRO A 1 172 ? -3.222 -15.470 -2.778 1.00 83.25 172 PRO A N 1
ATOM 1352 C CA . PRO A 1 172 ? -1.933 -14.806 -2.909 1.00 83.25 172 PRO A CA 1
ATOM 1353 C C . PRO A 1 172 ? -1.787 -14.116 -4.269 1.00 83.25 172 PRO A C 1
ATOM 1355 O O . PRO A 1 172 ? -2.226 -14.643 -5.293 1.00 83.25 172 PRO A O 1
ATOM 1358 N N . ALA A 1 173 ? -1.143 -12.947 -4.275 1.00 86.88 173 ALA A N 1
ATOM 1359 C CA . ALA A 1 173 ? -0.943 -12.166 -5.489 1.00 86.88 173 ALA A CA 1
ATOM 1360 C C . ALA A 1 173 ? -0.231 -12.995 -6.568 1.00 86.88 173 ALA A C 1
ATOM 1362 O O . ALA A 1 173 ? 0.847 -13.549 -6.336 1.00 86.88 173 ALA A O 1
ATOM 1363 N N . ILE A 1 174 ? -0.816 -13.043 -7.762 1.00 89.44 174 ILE A N 1
ATOM 1364 C CA . ILE A 1 174 ? -0.234 -13.737 -8.906 1.00 89.44 174 ILE A CA 1
ATOM 1365 C C . ILE A 1 174 ? 0.757 -12.790 -9.573 1.00 89.44 174 ILE A C 1
ATOM 1367 O O . ILE A 1 174 ? 0.408 -11.680 -9.981 1.00 89.44 174 ILE A O 1
ATOM 1371 N N . GLN A 1 175 ? 1.999 -13.241 -9.702 1.00 90.69 175 GLN A N 1
ATOM 1372 C CA . GLN A 1 175 ? 3.069 -12.493 -10.343 1.00 90.69 175 GLN A CA 1
ATOM 1373 C C . GLN A 1 175 ? 3.845 -13.429 -11.269 1.00 90.69 175 GLN A C 1
ATOM 1375 O O . GLN A 1 175 ? 4.418 -14.420 -10.822 1.00 90.69 175 GLN A O 1
ATOM 1380 N N . MET A 1 176 ? 3.858 -13.113 -12.562 1.00 87.69 176 MET A N 1
ATOM 1381 C CA . MET A 1 176 ? 4.515 -13.908 -13.602 1.00 87.69 176 MET A CA 1
ATOM 1382 C C . MET A 1 176 ? 5.400 -13.012 -14.477 1.00 87.69 176 MET A C 1
ATOM 1384 O O . MET A 1 176 ? 5.116 -11.818 -14.602 1.00 87.69 176 MET A O 1
ATOM 1388 N N . PRO A 1 177 ? 6.473 -13.549 -15.084 1.00 85.12 177 PRO A N 1
ATOM 1389 C CA . PRO A 1 177 ? 7.254 -12.813 -16.069 1.00 85.12 177 PRO A CA 1
ATOM 1390 C C . PRO A 1 177 ? 6.390 -12.540 -17.307 1.00 85.12 177 PRO A C 1
ATOM 1392 O O . PRO A 1 177 ? 6.066 -13.450 -18.062 1.00 85.12 177 PRO A O 1
ATOM 1395 N N . ILE A 1 178 ? 6.001 -11.280 -17.503 1.00 86.00 178 ILE A N 1
ATOM 1396 C CA . ILE A 1 178 ? 5.205 -10.839 -18.655 1.00 86.00 178 ILE A CA 1
ATOM 1397 C C . ILE A 1 178 ? 6.103 -9.988 -19.543 1.00 86.00 178 ILE A C 1
ATOM 1399 O O . ILE A 1 178 ? 6.536 -8.918 -19.116 1.00 86.00 178 ILE A O 1
ATOM 1403 N N . ALA A 1 179 ? 6.395 -10.452 -20.756 1.00 83.38 179 ALA A N 1
ATOM 1404 C CA . ALA A 1 179 ? 7.150 -9.664 -21.724 1.00 83.38 179 ALA A CA 1
ATOM 1405 C C . ALA A 1 179 ? 6.340 -8.424 -22.167 1.00 83.38 179 ALA A C 1
ATOM 1407 O O . ALA A 1 179 ? 5.110 -8.497 -22.262 1.00 83.38 179 ALA A O 1
ATOM 1408 N N . PRO A 1 180 ? 6.992 -7.285 -22.452 1.00 78.88 180 PRO A N 1
ATOM 1409 C CA . PRO A 1 180 ? 6.328 -6.157 -23.094 1.00 78.88 180 PRO A CA 1
ATOM 1410 C C . PRO A 1 180 ? 5.877 -6.573 -24.496 1.00 78.88 180 PRO A C 1
ATOM 1412 O O . PRO A 1 180 ? 6.570 -7.326 -25.179 1.00 78.88 180 PRO A O 1
ATOM 1415 N N . LEU A 1 181 ? 4.716 -6.089 -24.931 1.00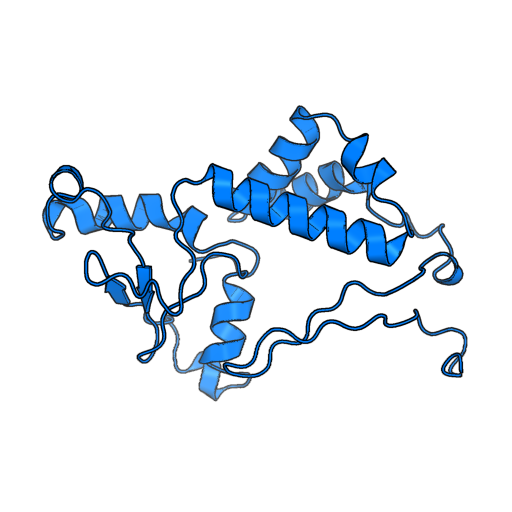 69.88 181 LEU A N 1
ATOM 1416 C CA . LEU A 1 181 ? 4.181 -6.416 -26.249 1.00 69.88 181 LEU A CA 1
ATOM 1417 C C . LEU A 1 181 ? 5.140 -5.905 -27.343 1.00 69.88 181 LEU A C 1
ATOM 1419 O O . LEU A 1 181 ? 5.357 -4.700 -27.445 1.00 69.88 181 LEU A O 1
ATOM 1423 N N . GLN A 1 182 ? 5.689 -6.806 -28.160 1.00 60.31 182 GLN A N 1
ATOM 1424 C CA . GLN A 1 182 ? 6.334 -6.455 -29.427 1.00 60.31 182 GLN A CA 1
ATOM 1425 C C . GLN A 1 182 ? 5.345 -6.784 -30.553 1.00 60.31 182 GLN A C 1
ATOM 1427 O O . GLN A 1 182 ? 4.949 -7.937 -30.707 1.00 60.31 182 GLN A O 1
ATOM 1432 N N . ASP A 1 183 ? 4.874 -5.761 -31.268 1.00 54.25 183 ASP A N 1
ATOM 1433 C CA . ASP A 1 183 ? 4.115 -5.864 -32.526 1.00 54.25 183 ASP A CA 1
ATOM 1434 C C . ASP A 1 183 ? 3.038 -6.968 -32.596 1.00 54.25 183 ASP A C 1
ATOM 1436 O O . ASP A 1 183 ? 2.989 -7.761 -33.533 1.00 54.25 183 ASP A O 1
ATOM 1440 N N . GLY A 1 184 ? 2.149 -7.045 -31.599 1.00 51.34 184 GLY A N 1
ATOM 1441 C CA . GLY A 1 184 ? 0.952 -7.900 -31.660 1.00 51.34 184 GLY A CA 1
ATOM 1442 C C . GLY A 1 184 ? 1.195 -9.418 -31.717 1.00 51.34 184 GLY A C 1
ATOM 1443 O O . GLY A 1 184 ? 0.229 -10.170 -31.838 1.00 51.34 184 GLY A O 1
ATOM 1444 N N . ALA A 1 185 ? 2.436 -9.890 -31.591 1.00 44.66 185 ALA A N 1
ATOM 1445 C CA . ALA A 1 185 ? 2.766 -11.309 -31.536 1.00 44.66 185 ALA A CA 1
ATOM 1446 C C . ALA A 1 185 ? 3.380 -11.639 -30.171 1.00 44.66 185 ALA A C 1
ATOM 1448 O O . ALA A 1 185 ? 4.444 -11.143 -29.809 1.00 44.66 185 ALA A O 1
ATOM 1449 N N . SER A 1 186 ? 2.704 -12.488 -29.392 1.00 40.59 186 SER A N 1
ATOM 1450 C CA . SER A 1 186 ? 3.253 -13.012 -28.140 1.00 40.59 186 SER A CA 1
ATOM 1451 C C . SER A 1 186 ? 4.575 -13.728 -28.429 1.00 40.59 186 SER A C 1
ATOM 1453 O O . SER A 1 186 ? 4.585 -14.693 -29.202 1.00 40.59 186 SER A O 1
ATOM 1455 N N . SER A 1 187 ? 5.672 -13.277 -27.814 1.00 40.72 187 SER A N 1
ATOM 1456 C CA . SER A 1 187 ? 6.932 -14.024 -27.825 1.00 40.72 187 SER A CA 1
ATOM 1457 C C . SER A 1 187 ? 6.662 -15.429 -27.288 1.00 40.72 187 SER A C 1
ATOM 1459 O O . SER A 1 187 ? 6.148 -15.571 -26.178 1.00 40.72 187 SER A O 1
ATOM 1461 N N . LYS A 1 188 ? 6.941 -16.431 -28.126 1.00 35.00 188 LYS A N 1
ATOM 1462 C CA . LYS A 1 188 ? 6.838 -17.858 -27.800 1.00 35.00 188 LYS A CA 1
ATOM 1463 C C . LYS A 1 188 ? 7.836 -18.265 -26.724 1.00 35.00 188 LYS A C 1
ATOM 1465 O O . LYS A 1 188 ? 8.918 -17.637 -26.669 1.00 35.00 188 LYS A O 1
#

pLDDT: mean 77.54, std 13.12, range [35.0, 91.88]

Secondary structure (DSSP, 8-state):
---TTS-THHHHHHHHHHTTTTS--GGG-TT---EEEETTEE--TTS-HHHHHHHHH-SSHHHHHT-S---EEESS---TTTS-----HHHHHHHHHHHHHHHHHHHHS-SHHHHHS-HHHHHHHHHHHHTTTSTHHHHHHHHHTGGGS--S-S-GGG-------B--TTSPPB----PPP-TT----

Foldseek 3Di:
DDDQLAFPVLCVVVVCVVCVVVDDPLVVDDPQFKWKDAPNHTDERLDGNNVSLCLPLNDDPSSVVCPPRDMDIDRDDPPVVQYDGDPDPVVSLVSVLVLVLVQLCLFQVDSVLSVVQDPVLSVQLVVLRSVVPDPVSVVSNCVSCVSVDPPVPPPLQNTFAGADWDDHHSDPTDTDGHRDDDPPDGDD